Protein AF-A0A3P6RSS2-F1 (afdb_monomer_lite)

Foldseek 3Di:
DPPPVVPVVVDDPVVVVVVVCVVPPDDDDPVLVVVPDDLADFPVQLPDCLQPNDLPDPVPDHRPAQDDDPDDPDPVRVVVNVSVVVNQQVLADPDDDPPPVVVPPPDPCVVVVVVVCVSPPGNVVNVVVVLVQCLQQPFFQDPPDQHTDTPHGDLQDFDWPDKDWDDFACDDVPHPGTPDIDMDTDTDQDDDVVSVVVVVVDDPPDKDWDWDKGAPHHPPDHDDPPDDSCNGIPIDGPTDID

InterPro domains:
  IPR048966 RNA helicase aquarius, beta-barrel [PF21143] (138-230)

Radius of gyration: 23.56 Å; chains: 1; bounding box: 46×53×68 Å

Secondary structure (DSSP, 8-state):
--SSGGGGGGS-HHHHHHHHHHHHS-PPPHHHHHHHS-SSPPHHHHT-TTTS--TT--S-SPP-PPP--S--SSHHHHHHHHHHHHHHHGGG-SSS-TTTTTTSTTSTTHHHHHHHTTS---THHHHHHHHHHHHHH-EEEPSSSS-EEE----SS---EEEEEEEEEPPPPTT-SS-S-EEEEEEE---S-HHHHHHHHT--TT------EEEE-SBTTPPP-TTS-HHHHEEEES-----

Organism: Cylicostephanus goldi (NCBI:txid71465)

pLDDT: mean 75.51, std 17.55, range [27.55, 95.06]

Sequence (242 aa):
MDSEESQLETYSKEFLTETITLHCERRVNQLQQLNEQPLYPTEQVIWDENVVPYENYSGEGVLALNKLNLQFLTLHDYLLRNFNLFQLESTCEYAFSCSFCMQSFVSAHFMQFLSELMEFPYLDEIRQDLEDVLFRMKPWRHESRNETVWGGWARMALLLDSFQIVEVGKPFVGDKSPSVVKGEFAVNVGRRVDIRQEWESLRKHDVCFLVTCRSTQPVGTKYDVRKPFKDQIQVIPEFVTF

Structure (mmCIF, N/CA/C/O backbone):
data_AF-A0A3P6RSS2-F1
#
_entry.id   AF-A0A3P6RSS2-F1
#
loop_
_atom_site.group_PDB
_atom_site.id
_atom_site.type_symbol
_atom_site.label_atom_id
_atom_site.label_alt_id
_atom_site.label_comp_id
_atom_site.label_asym_id
_atom_site.label_entity_id
_atom_site.label_seq_id
_atom_site.pdbx_PDB_ins_code
_atom_site.Cartn_x
_atom_site.Cartn_y
_atom_site.Cartn_z
_atom_site.occupancy
_atom_site.B_iso_or_equiv
_atom_site.auth_seq_id
_atom_site.auth_comp_id
_atom_site.auth_asym_id
_atom_site.auth_atom_id
_atom_site.pdbx_PDB_model_num
ATOM 1 N N . MET A 1 1 ? -26.619 33.174 44.571 1.00 46.59 1 MET A N 1
ATOM 2 C CA . MET A 1 1 ? -26.540 31.813 44.001 1.00 46.59 1 MET A CA 1
ATOM 3 C C . MET A 1 1 ? -26.783 31.966 42.502 1.00 46.59 1 MET A C 1
ATOM 5 O O . MET A 1 1 ? -27.625 31.288 41.950 1.00 46.59 1 MET A O 1
ATOM 9 N N . ASP A 1 2 ? -26.075 32.922 41.882 1.00 46.81 2 ASP A N 1
ATOM 10 C CA . ASP A 1 2 ? -26.451 33.557 40.599 1.00 46.81 2 ASP A CA 1
ATOM 11 C C . ASP A 1 2 ? -25.213 33.804 39.713 1.00 46.81 2 ASP A C 1
ATOM 13 O O . ASP A 1 2 ? -25.246 34.557 38.747 1.00 46.81 2 ASP A O 1
ATOM 17 N N . SER A 1 3 ? -24.070 33.226 40.085 1.00 51.09 3 SER A N 1
ATOM 18 C CA . SER A 1 3 ? -22.771 33.452 39.440 1.00 51.09 3 SER A CA 1
ATOM 19 C C . SER A 1 3 ? -22.351 32.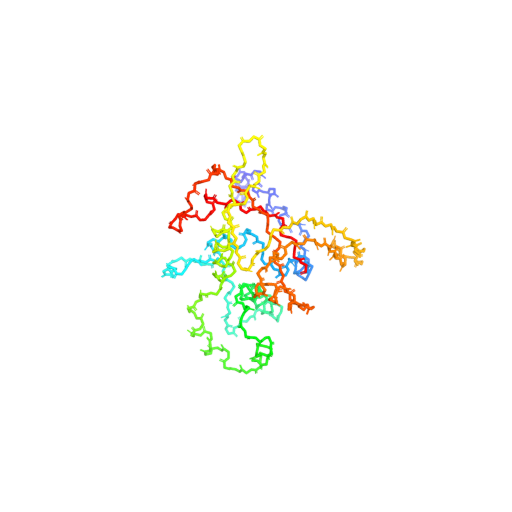320 38.494 1.00 51.09 3 SER A C 1
ATOM 21 O O . SER A 1 3 ? -21.307 32.434 37.863 1.00 51.09 3 SER A O 1
ATOM 23 N N . GLU A 1 4 ? -23.144 31.248 38.384 1.00 53.94 4 GLU A N 1
ATOM 24 C CA . GLU A 1 4 ? -22.883 30.121 37.469 1.00 53.94 4 GLU A CA 1
ATOM 25 C C . GLU A 1 4 ? -23.665 30.223 36.145 1.00 53.94 4 GLU A C 1
ATOM 27 O O . GLU A 1 4 ? -23.208 29.705 35.129 1.00 53.94 4 GLU A O 1
ATOM 32 N N . GLU A 1 5 ? -24.789 30.950 36.099 1.00 52.22 5 GLU A N 1
ATOM 33 C CA . GLU A 1 5 ? -25.601 31.083 34.874 1.00 52.22 5 GLU A CA 1
ATOM 34 C C . GLU A 1 5 ? -24.943 31.956 33.787 1.00 52.22 5 GLU A C 1
ATOM 36 O O . GLU A 1 5 ? -25.235 31.790 32.605 1.00 52.22 5 GLU A O 1
ATOM 41 N N . SER A 1 6 ? -23.994 32.831 34.140 1.00 52.69 6 SER A N 1
ATOM 42 C CA . SER A 1 6 ? -23.360 33.769 33.196 1.00 52.69 6 SER A CA 1
ATOM 43 C C . SER A 1 6 ? -22.278 33.156 32.295 1.00 52.69 6 SER A C 1
ATOM 45 O O . SER A 1 6 ? -21.818 33.815 31.363 1.00 52.69 6 SER A O 1
ATOM 47 N N . GLN A 1 7 ? -21.855 31.908 32.533 1.00 53.94 7 GLN A N 1
ATOM 48 C CA . GLN A 1 7 ? -20.802 31.272 31.727 1.00 53.94 7 GLN A CA 1
ATOM 49 C C . GLN A 1 7 ? -21.330 30.521 30.499 1.00 53.94 7 GLN A C 1
ATOM 51 O O . GLN A 1 7 ? -20.585 30.321 29.543 1.00 53.94 7 GLN A O 1
ATOM 56 N N . LEU A 1 8 ? -22.615 30.153 30.471 1.00 55.66 8 LEU A N 1
ATOM 57 C CA . LEU A 1 8 ? -23.211 29.409 29.353 1.00 55.66 8 LEU A CA 1
ATOM 58 C C . LEU A 1 8 ? -23.340 30.247 28.070 1.00 55.66 8 LEU A C 1
ATOM 60 O O . LEU A 1 8 ? -23.224 29.697 26.978 1.00 55.66 8 LEU A O 1
ATOM 64 N N . GLU A 1 9 ? -23.494 31.569 28.180 1.00 59.00 9 GLU A N 1
ATOM 65 C CA . GLU A 1 9 ? -23.596 32.476 27.022 1.00 59.00 9 GLU A CA 1
ATOM 66 C C . GLU A 1 9 ? -22.251 32.746 26.319 1.00 59.00 9 GLU A C 1
ATOM 68 O O . GLU A 1 9 ? -22.227 33.325 25.235 1.00 59.00 9 GLU A O 1
ATOM 73 N N . THR A 1 10 ? -21.124 32.321 26.903 1.00 75.69 10 THR A N 1
ATOM 74 C CA . THR A 1 10 ? -19.781 32.596 26.352 1.00 75.69 10 THR A CA 1
ATOM 75 C C . THR A 1 10 ? -19.318 31.522 25.358 1.00 75.69 10 THR A C 1
ATOM 77 O O . THR A 1 10 ? -18.419 31.764 24.551 1.00 75.69 10 THR A O 1
ATOM 80 N N . TYR A 1 11 ? -19.917 30.329 25.385 1.00 80.00 11 TYR A N 1
ATOM 81 C CA . TYR A 1 11 ? -19.481 29.205 24.557 1.00 80.00 11 TYR A CA 1
ATOM 82 C C . TYR A 1 11 ? -20.163 29.204 23.188 1.00 80.00 11 TYR A C 1
ATOM 84 O O . TYR A 1 11 ? -21.374 29.398 23.069 1.00 80.00 11 TYR A O 1
ATOM 92 N N . SER A 1 12 ? -19.386 28.949 22.132 1.00 87.38 12 SER A N 1
ATOM 93 C CA . SER A 1 12 ? -19.939 28.832 20.785 1.00 87.38 12 SER A CA 1
ATOM 94 C C . SER A 1 12 ? -20.903 27.645 20.706 1.00 87.38 12 SER A C 1
ATOM 96 O O . SER A 1 12 ? -20.686 26.582 21.294 1.00 87.38 12 SER A O 1
ATOM 98 N N . LYS A 1 13 ? -21.983 27.815 19.939 1.00 88.81 13 LYS A N 1
ATOM 99 C CA . LYS A 1 13 ? -22.976 26.758 19.702 1.00 88.81 13 LYS A CA 1
ATOM 100 C C . LYS A 1 13 ? -22.331 25.472 19.171 1.00 88.81 13 LYS A C 1
ATOM 102 O O . LYS A 1 13 ? -22.757 24.383 19.541 1.00 88.81 13 LYS A O 1
ATOM 107 N N . GLU A 1 14 ? -21.312 25.603 18.325 1.00 92.06 14 GLU A N 1
ATOM 108 C CA . GLU A 1 14 ? -20.529 24.492 17.771 1.00 92.06 14 GLU A CA 1
ATOM 109 C C . GLU A 1 14 ? -19.826 23.705 18.878 1.00 92.06 14 GLU A C 1
ATOM 111 O O . GLU A 1 14 ? -20.004 22.495 18.966 1.00 92.06 14 GLU A O 1
ATOM 116 N N . PHE A 1 15 ? -19.131 24.390 19.792 1.00 92.56 15 PHE A N 1
ATOM 117 C CA . PHE A 1 15 ? -18.444 23.746 20.911 1.00 92.56 15 PHE A CA 1
ATOM 118 C C . PHE A 1 15 ? -19.410 22.985 21.826 1.00 92.56 15 PHE A C 1
ATOM 120 O O . PHE A 1 15 ? -19.142 21.845 22.207 1.00 92.56 15 PHE A O 1
ATOM 127 N N . LEU A 1 16 ? -20.556 23.588 22.156 1.00 91.75 16 LEU A N 1
ATOM 128 C CA . LEU A 1 16 ? -21.574 22.935 22.982 1.00 91.75 16 LEU A CA 1
ATOM 129 C C . LEU A 1 16 ? -22.188 21.724 22.269 1.00 91.75 16 LEU A C 1
ATOM 131 O O . LEU A 1 16 ? -22.396 20.686 22.894 1.00 91.75 16 LEU A O 1
ATOM 135 N N . THR A 1 17 ? -22.435 21.834 20.962 1.00 93.50 17 THR A N 1
ATOM 136 C CA . THR A 1 17 ? -22.975 20.730 20.155 1.00 93.50 17 THR A CA 1
ATOM 137 C C . THR A 1 17 ? -21.987 19.567 20.085 1.00 93.50 17 THR A C 1
ATOM 139 O O . THR A 1 17 ? -22.387 18.430 20.326 1.00 93.50 17 THR A O 1
ATOM 142 N N . GLU A 1 18 ? -20.703 19.834 19.834 1.00 93.38 18 GLU A N 1
ATOM 143 C CA . GLU A 1 18 ? -19.643 18.817 19.821 1.00 93.38 18 GLU A CA 1
ATOM 144 C C . GLU A 1 18 ? -19.458 18.174 21.198 1.00 93.38 18 GLU A C 1
ATOM 146 O O . GLU A 1 18 ? -19.373 16.957 21.307 1.00 93.38 18 GLU A O 1
ATOM 151 N N . THR A 1 19 ? -19.489 18.963 22.275 1.00 92.81 19 THR A N 1
ATOM 152 C CA . THR A 1 19 ? -19.339 18.442 23.644 1.00 92.81 19 THR A CA 1
ATOM 153 C C . THR A 1 19 ? -20.483 17.499 24.018 1.00 92.81 19 THR A C 1
ATOM 155 O O . THR A 1 19 ? -20.250 16.419 24.566 1.00 92.81 19 THR A O 1
ATOM 158 N N . ILE A 1 20 ? -21.725 17.882 23.700 1.00 94.06 20 ILE A N 1
ATOM 159 C CA . ILE A 1 20 ? -22.904 17.038 23.935 1.00 94.06 20 ILE A CA 1
ATOM 160 C C . ILE A 1 20 ? -22.839 15.786 23.053 1.00 94.06 20 ILE A C 1
ATOM 162 O O . ILE A 1 20 ? -23.089 14.684 23.542 1.00 94.06 20 ILE A O 1
ATOM 166 N N . THR A 1 21 ? -22.459 15.936 21.781 1.00 94.94 21 THR A N 1
ATOM 167 C CA . THR A 1 21 ? -22.328 14.812 20.843 1.00 94.94 21 THR A CA 1
ATOM 168 C C . THR A 1 21 ? -21.275 13.819 21.330 1.00 94.94 21 THR A C 1
ATOM 170 O O . THR A 1 21 ? -21.596 12.647 21.490 1.00 94.94 21 THR A O 1
ATOM 173 N N . LEU A 1 22 ? -20.074 14.279 21.688 1.00 92.19 22 LEU A N 1
ATOM 174 C CA . LEU A 1 22 ? -18.979 13.453 22.204 1.00 92.19 22 LEU A CA 1
ATOM 175 C C . LEU A 1 22 ? -19.367 12.680 23.474 1.00 92.19 22 LEU A C 1
ATOM 177 O O . LEU A 1 22 ? -18.939 11.543 23.673 1.00 92.19 22 LEU A O 1
ATOM 181 N N . HIS A 1 23 ? -20.169 13.286 24.355 1.00 92.06 23 HIS A N 1
ATOM 182 C CA . HIS A 1 23 ? -20.607 12.630 25.586 1.00 92.06 23 HIS A CA 1
ATOM 183 C C . HIS A 1 23 ? -21.728 11.605 25.353 1.00 92.06 23 HIS A C 1
ATOM 185 O O . HIS A 1 23 ? -21.779 10.585 26.042 1.00 92.06 23 HIS A O 1
ATOM 191 N N . CYS A 1 24 ? -22.625 11.866 24.398 1.00 92.12 24 CYS A N 1
ATOM 192 C CA . CYS A 1 24 ? -23.773 11.009 24.096 1.00 92.12 24 CYS A CA 1
ATOM 193 C C . CYS A 1 24 ? -23.510 9.979 22.983 1.00 92.12 24 CYS A C 1
ATOM 195 O O . CYS A 1 24 ? -24.342 9.094 22.769 1.00 92.12 24 CYS A O 1
ATOM 197 N N . GLU A 1 25 ? -22.385 10.072 22.272 1.00 92.25 25 GLU A N 1
ATOM 198 C CA . GLU A 1 25 ? -22.025 9.146 21.204 1.00 92.25 25 GLU A CA 1
ATOM 199 C C . GLU A 1 25 ? -21.815 7.722 21.739 1.00 92.25 25 GLU A C 1
ATOM 201 O O . GLU A 1 25 ? -21.183 7.472 22.773 1.00 92.25 25 GLU A O 1
ATOM 206 N N . ARG A 1 26 ? -22.339 6.740 20.999 1.00 87.00 26 ARG A N 1
ATOM 207 C CA . ARG A 1 26 ? -22.111 5.331 21.307 1.00 87.00 26 ARG A CA 1
ATOM 208 C C . ARG A 1 26 ? -20.656 4.980 21.008 1.00 87.00 26 ARG A C 1
ATOM 210 O O . ARG A 1 26 ? -20.278 4.872 19.845 1.00 87.00 26 ARG A O 1
ATOM 217 N N . ARG A 1 27 ? -19.877 4.689 22.052 1.00 81.56 27 ARG A N 1
ATOM 218 C CA . ARG A 1 27 ? -18.506 4.182 21.900 1.00 81.56 27 ARG A CA 1
ATOM 219 C C . ARG A 1 27 ? -18.493 2.901 21.072 1.00 81.56 27 ARG A C 1
ATOM 221 O O . ARG A 1 27 ? -19.208 1.943 21.377 1.00 81.56 27 ARG A O 1
ATOM 228 N N . VAL A 1 28 ? -17.659 2.888 20.041 1.00 79.62 28 VAL A N 1
ATOM 229 C CA . VAL A 1 28 ? -17.352 1.669 19.296 1.00 79.62 28 VAL A CA 1
ATOM 230 C C . VAL A 1 28 ? -16.604 0.690 20.196 1.00 79.62 28 VAL A C 1
ATOM 232 O O . VAL A 1 28 ? -15.863 1.080 21.100 1.00 79.62 28 VAL A O 1
ATOM 235 N N . ASN A 1 29 ? -16.835 -0.603 19.979 1.00 85.19 29 ASN A N 1
ATOM 236 C CA . ASN A 1 29 ? -16.108 -1.629 20.709 1.00 85.19 29 ASN A CA 1
ATOM 237 C C . ASN A 1 29 ? -14.639 -1.603 20.258 1.00 85.19 29 ASN A C 1
ATOM 239 O O . ASN A 1 29 ? -14.371 -1.640 19.059 1.00 85.19 29 ASN A O 1
ATOM 243 N N . GLN A 1 30 ? -13.698 -1.562 21.202 1.00 81.50 30 GLN A N 1
ATOM 244 C CA . GLN A 1 30 ? -12.260 -1.503 20.908 1.00 81.50 30 GLN A CA 1
ATOM 245 C C . GLN A 1 30 ? -11.803 -2.697 20.058 1.00 81.50 30 GLN A C 1
ATOM 247 O O . GLN A 1 30 ? -11.000 -2.538 19.147 1.00 81.50 30 GLN A O 1
ATOM 252 N N . LEU A 1 31 ? -12.388 -3.879 20.288 1.00 81.81 31 LEU A N 1
ATOM 253 C CA . LEU A 1 31 ? -12.134 -5.065 19.465 1.00 81.81 31 LEU A CA 1
ATOM 254 C C . LEU A 1 31 ? -12.666 -4.916 18.039 1.00 81.81 31 LEU A C 1
ATOM 256 O O . LEU A 1 31 ? -12.030 -5.371 17.098 1.00 81.81 31 LEU A O 1
ATOM 260 N N . GLN A 1 32 ? -13.822 -4.271 17.870 1.00 82.44 32 GLN A N 1
ATOM 261 C CA . GLN A 1 32 ? -14.371 -4.021 16.540 1.00 82.44 32 GLN A CA 1
ATOM 262 C C . GLN A 1 32 ? -13.493 -3.027 15.779 1.00 82.44 32 GLN A C 1
ATOM 264 O O . GLN A 1 32 ? -13.222 -3.238 14.606 1.00 82.44 32 GLN A O 1
ATOM 269 N N . GLN A 1 33 ? -13.016 -1.981 16.455 1.00 83.50 33 GLN A N 1
ATOM 270 C CA . GLN A 1 33 ? -12.081 -1.032 15.864 1.00 83.50 33 GLN A CA 1
ATOM 271 C C . GLN A 1 33 ? -10.786 -1.729 15.433 1.00 83.50 33 GLN A C 1
ATOM 273 O O . GLN A 1 33 ? -10.347 -1.515 14.311 1.00 83.50 33 GLN A O 1
ATOM 278 N N . LEU A 1 34 ? -10.230 -2.603 16.279 1.00 83.44 34 LEU A N 1
ATOM 279 C CA . LEU A 1 34 ? -9.038 -3.390 15.959 1.00 83.44 34 LEU A CA 1
ATOM 280 C C . LEU A 1 34 ? -9.259 -4.321 14.756 1.00 83.44 34 LEU A C 1
ATOM 282 O O . LEU A 1 34 ? -8.422 -4.379 13.866 1.00 83.44 34 LEU A O 1
ATOM 286 N N . ASN A 1 35 ? -10.400 -5.011 14.694 1.00 82.62 35 ASN A N 1
ATOM 287 C CA . ASN A 1 35 ? -10.731 -5.899 13.574 1.00 82.62 35 ASN A CA 1
ATOM 288 C C . ASN A 1 35 ? -10.977 -5.142 12.257 1.00 82.62 35 ASN A C 1
ATOM 290 O O . ASN A 1 35 ? -10.840 -5.722 11.182 1.00 82.62 35 ASN A O 1
ATOM 294 N N . GLU A 1 36 ? -11.373 -3.868 12.330 1.00 83.50 36 GLU A N 1
ATOM 295 C CA . GLU A 1 36 ? -11.546 -2.994 11.166 1.00 83.50 36 GLU A CA 1
ATOM 296 C C . GLU A 1 36 ? -10.205 -2.406 10.672 1.00 83.50 36 GLU A C 1
ATOM 298 O O . GLU A 1 36 ? -10.162 -1.855 9.570 1.00 83.50 36 GLU A O 1
ATOM 303 N N . GLN A 1 37 ? -9.108 -2.525 11.434 1.00 80.81 37 GLN A N 1
ATOM 304 C CA . GLN A 1 37 ? -7.794 -2.037 11.006 1.00 80.81 37 GLN A CA 1
ATOM 305 C C . GLN A 1 37 ? -7.155 -2.985 9.975 1.00 80.81 37 GLN A C 1
ATOM 307 O O . GLN A 1 37 ? -7.149 -4.202 10.175 1.00 80.81 37 GLN A O 1
ATOM 312 N N . PRO A 1 38 ? -6.585 -2.455 8.874 1.00 78.25 38 PRO A N 1
ATOM 313 C CA . PRO A 1 38 ? -5.837 -3.273 7.927 1.00 78.25 38 PRO A CA 1
ATOM 314 C C . PRO A 1 38 ? -4.585 -3.841 8.599 1.00 78.25 38 PRO A C 1
ATOM 316 O O . PRO A 1 38 ? -4.015 -3.203 9.480 1.00 78.25 38 PRO A O 1
ATOM 319 N N . LEU A 1 39 ? -4.141 -5.023 8.166 1.00 77.88 39 LEU A N 1
ATOM 320 C CA . LEU A 1 39 ? -2.932 -5.657 8.702 1.00 77.88 39 LEU A CA 1
ATOM 321 C C . LEU A 1 39 ? -1.654 -4.922 8.274 1.00 77.88 39 LEU A C 1
ATOM 323 O O . LEU A 1 39 ? -0.744 -4.756 9.080 1.00 77.88 39 LEU A O 1
ATOM 327 N N . TYR A 1 40 ? -1.602 -4.453 7.028 1.00 75.62 40 TYR A N 1
ATOM 328 C CA . TYR A 1 40 ? -0.442 -3.765 6.460 1.00 75.62 40 TYR A CA 1
ATOM 329 C C . TYR A 1 40 ? -0.644 -2.248 6.441 1.00 75.62 40 TYR A C 1
ATOM 331 O O . TYR A 1 40 ? -1.784 -1.790 6.281 1.00 75.62 40 TYR A O 1
ATOM 339 N N . PRO A 1 41 ? 0.438 -1.459 6.573 1.00 73.44 41 PRO A N 1
ATOM 340 C CA . PRO A 1 41 ? 0.343 -0.011 6.517 1.00 73.44 41 PRO A CA 1
ATOM 341 C C . PRO A 1 41 ? -0.121 0.440 5.131 1.00 73.44 41 PRO A C 1
ATOM 343 O O . PRO A 1 41 ? 0.269 -0.103 4.097 1.00 73.44 41 PRO A O 1
ATOM 346 N N . THR A 1 42 ? -0.964 1.466 5.112 1.00 75.44 42 THR A N 1
ATOM 347 C CA . THR A 1 42 ? -1.338 2.140 3.867 1.00 75.44 42 THR A CA 1
ATOM 348 C C . THR A 1 42 ? -0.276 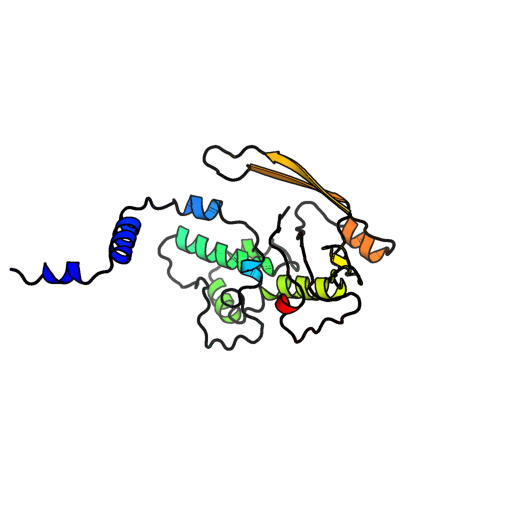3.170 3.496 1.00 75.44 42 THR A C 1
ATOM 350 O O . THR A 1 42 ? 0.509 3.595 4.343 1.00 75.44 42 THR A O 1
ATOM 353 N N . GLU A 1 43 ? -0.297 3.640 2.248 1.00 71.25 43 GLU A N 1
ATOM 354 C CA . GLU A 1 43 ? 0.527 4.763 1.776 1.00 71.25 43 GLU A CA 1
ATOM 355 C C . GLU A 1 43 ? 0.582 5.921 2.782 1.00 71.25 43 GLU A C 1
ATOM 357 O O . GLU A 1 43 ? 1.648 6.454 3.069 1.00 71.25 43 GLU A O 1
ATOM 362 N N . GLN A 1 44 ? -0.573 6.310 3.325 1.00 77.19 44 GLN A N 1
ATOM 363 C CA . GLN A 1 44 ? -0.672 7.466 4.211 1.00 77.19 44 GLN A CA 1
ATOM 364 C C . GLN A 1 44 ? 0.170 7.285 5.472 1.00 77.19 44 GLN A C 1
ATOM 366 O O . GLN A 1 44 ? 0.729 8.258 5.954 1.00 77.19 44 GLN A O 1
ATOM 371 N N . VAL A 1 45 ? 0.285 6.049 5.964 1.00 77.44 45 VAL A N 1
ATOM 372 C CA . VAL A 1 45 ? 1.104 5.707 7.130 1.00 77.44 45 VAL A CA 1
ATOM 373 C C . VAL A 1 45 ? 2.577 5.613 6.739 1.00 77.44 45 VAL A C 1
ATOM 375 O O . VAL A 1 45 ? 3.419 6.167 7.434 1.00 77.44 45 VAL A O 1
ATOM 378 N N . ILE A 1 46 ? 2.890 4.973 5.604 1.00 77.25 46 ILE A N 1
ATOM 379 C CA . ILE A 1 46 ? 4.273 4.818 5.116 1.00 77.25 46 ILE A CA 1
ATOM 380 C C . ILE A 1 46 ? 4.930 6.186 4.892 1.00 77.25 46 ILE A C 1
ATOM 382 O O . ILE A 1 46 ? 6.114 6.356 5.165 1.00 77.25 46 ILE A O 1
ATOM 386 N N . TRP A 1 47 ? 4.177 7.180 4.422 1.00 76.56 47 TRP A N 1
ATOM 387 C CA . TRP A 1 47 ? 4.693 8.517 4.115 1.00 76.56 47 TRP A CA 1
ATOM 388 C C . TRP A 1 47 ? 4.433 9.569 5.204 1.00 76.56 47 TRP A C 1
ATOM 390 O O . TRP A 1 47 ? 4.690 10.748 4.960 1.00 76.56 47 TRP A O 1
ATOM 400 N N . ASP A 1 48 ? 3.917 9.190 6.378 1.00 77.94 48 ASP A N 1
ATOM 401 C CA . ASP A 1 48 ? 3.728 10.122 7.498 1.00 77.94 48 ASP A CA 1
ATOM 402 C C . ASP A 1 48 ? 4.993 10.214 8.356 1.00 77.94 48 ASP A C 1
ATOM 404 O O . ASP A 1 48 ? 5.334 9.297 9.103 1.00 77.94 48 ASP A O 1
ATOM 408 N N . GLU A 1 49 ? 5.659 11.363 8.291 1.00 74.44 49 GLU A N 1
ATOM 409 C CA . GLU A 1 49 ? 6.889 11.651 9.035 1.00 74.44 49 GLU A CA 1
ATOM 410 C C . GLU A 1 49 ? 6.688 11.653 10.563 1.00 74.44 49 GLU A C 1
ATOM 412 O O . GLU A 1 49 ? 7.642 11.435 11.308 1.00 74.44 49 GLU A O 1
ATOM 417 N N . ASN A 1 50 ? 5.458 11.870 11.053 1.00 73.88 50 ASN A N 1
ATOM 418 C CA . ASN A 1 50 ? 5.171 11.925 12.495 1.00 73.88 50 ASN A CA 1
ATOM 419 C C . ASN A 1 50 ? 5.072 10.539 13.144 1.00 73.88 50 ASN A C 1
ATOM 421 O O . ASN A 1 50 ? 5.219 10.400 14.364 1.00 73.88 50 ASN A O 1
ATOM 425 N N . VAL A 1 51 ? 4.761 9.529 12.335 1.00 71.50 51 VAL A N 1
ATOM 426 C CA . VAL A 1 51 ? 4.694 8.123 12.747 1.00 71.50 51 VAL A CA 1
ATOM 427 C C . VAL A 1 51 ? 5.987 7.421 12.358 1.00 71.50 51 VAL A C 1
ATOM 429 O O . VAL A 1 51 ? 6.495 6.592 13.111 1.00 71.50 51 VAL A O 1
ATOM 432 N N . VAL A 1 52 ? 6.529 7.790 11.200 1.00 70.31 52 VAL A N 1
ATOM 433 C CA . VAL A 1 52 ? 7.627 7.101 10.553 1.00 70.31 52 VAL A CA 1
ATOM 434 C C . VAL A 1 52 ? 8.724 8.095 10.171 1.00 70.31 52 VAL A C 1
ATOM 436 O O . VAL A 1 52 ? 8.735 8.613 9.047 1.00 70.31 52 VAL A O 1
ATOM 439 N N . PRO A 1 53 ? 9.663 8.372 11.081 1.00 67.25 53 PRO A N 1
ATOM 440 C CA . PRO A 1 53 ? 10.728 9.320 10.807 1.00 67.25 53 PRO A CA 1
ATOM 441 C C . PRO A 1 53 ? 11.738 8.777 9.779 1.00 67.25 53 PRO A C 1
ATOM 443 O O . PRO A 1 53 ? 11.863 7.569 9.588 1.00 67.25 53 PRO A O 1
ATOM 446 N N . TYR A 1 54 ? 12.476 9.683 9.131 1.00 64.50 54 TYR A N 1
ATOM 447 C CA . TYR A 1 54 ? 13.682 9.343 8.361 1.00 64.50 54 TYR A CA 1
ATOM 448 C C . TYR A 1 54 ? 14.871 9.083 9.304 1.00 64.50 54 TYR A C 1
ATOM 450 O O . TYR A 1 54 ? 14.864 9.564 10.439 1.00 64.50 54 TYR A O 1
ATOM 458 N N . GLU A 1 55 ? 15.929 8.418 8.814 1.00 60.38 55 GLU A N 1
ATOM 459 C CA . GLU A 1 55 ? 17.157 8.080 9.574 1.00 60.38 55 GLU A CA 1
ATOM 460 C C . GLU A 1 55 ? 17.766 9.254 10.373 1.00 60.38 55 GLU A C 1
ATOM 462 O O . GLU A 1 55 ? 18.421 9.053 11.392 1.00 60.38 55 GLU A O 1
ATOM 467 N N . ASN A 1 56 ? 17.514 10.500 9.962 1.00 60.97 56 ASN A N 1
ATOM 468 C CA . ASN A 1 56 ? 18.042 11.711 10.597 1.00 60.97 56 ASN A CA 1
ATOM 469 C C . ASN A 1 56 ? 17.191 12.242 11.769 1.00 60.97 56 ASN A C 1
ATOM 471 O O . ASN A 1 56 ? 17.227 13.441 12.062 1.00 60.97 56 ASN A O 1
ATOM 475 N N . TYR A 1 57 ? 16.395 11.400 12.428 1.00 64.06 57 TYR A N 1
ATOM 476 C CA . TYR A 1 57 ? 15.569 11.843 13.547 1.00 64.06 57 TYR A CA 1
ATOM 477 C C . TYR A 1 57 ? 16.417 12.234 14.760 1.00 64.06 57 TYR A C 1
ATOM 479 O O . TYR A 1 57 ? 17.036 11.396 15.408 1.00 64.06 57 TYR A O 1
ATOM 487 N N . SER A 1 58 ? 16.408 13.521 15.110 1.00 62.97 58 SER A N 1
ATOM 488 C CA . SER A 1 58 ? 17.222 14.072 16.202 1.00 62.97 58 SER A CA 1
ATOM 489 C C . SER A 1 58 ? 16.716 13.729 17.608 1.00 62.97 58 SER A C 1
ATOM 491 O O . SER A 1 58 ? 17.363 14.088 18.589 1.00 62.97 58 SER A O 1
ATOM 493 N N . GLY A 1 59 ? 15.550 13.085 17.742 1.00 67.62 59 GLY A N 1
ATOM 494 C CA . GLY A 1 59 ? 14.935 12.830 19.049 1.00 67.62 59 GLY A CA 1
ATOM 495 C C . GLY A 1 59 ? 14.302 14.062 19.707 1.00 67.62 59 GLY A C 1
ATOM 496 O O . GLY A 1 59 ? 13.731 13.938 20.786 1.00 67.62 59 GLY A O 1
ATOM 497 N N . GLU A 1 60 ? 14.378 15.241 19.079 1.00 72.25 60 GLU A N 1
ATOM 498 C CA . GLU A 1 60 ? 13.869 16.501 19.643 1.00 72.25 60 GLU A CA 1
ATOM 499 C C . GLU A 1 60 ? 12.340 16.640 19.525 1.00 72.25 60 GLU A C 1
ATOM 501 O O . GLU A 1 60 ?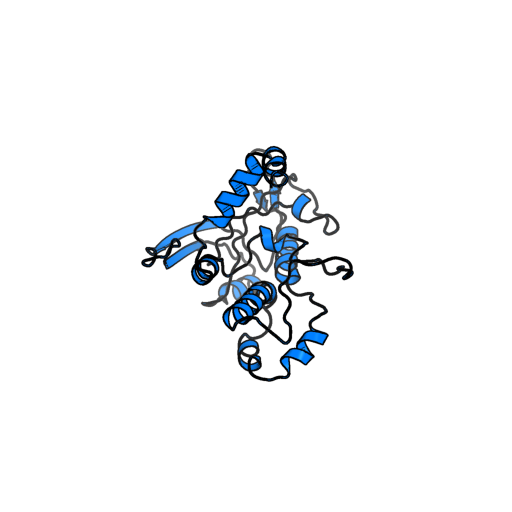 11.719 17.371 20.299 1.00 72.25 60 GLU A O 1
ATOM 506 N N . GLY A 1 61 ? 11.724 15.931 18.572 1.00 67.06 61 GLY A N 1
ATOM 507 C CA . GLY A 1 61 ? 10.275 15.888 18.376 1.00 67.06 61 GLY A CA 1
ATOM 508 C C . GLY A 1 61 ? 9.565 14.858 19.263 1.00 67.06 61 GLY A C 1
ATOM 509 O O . GLY A 1 61 ? 10.178 13.995 19.895 1.00 67.06 61 GLY A O 1
ATOM 510 N N . VAL A 1 62 ? 8.233 14.905 19.282 1.00 72.50 62 VAL A N 1
ATOM 511 C CA . VAL A 1 62 ? 7.411 13.824 19.839 1.00 72.50 62 VAL A CA 1
ATOM 512 C C . VAL A 1 62 ? 6.831 13.030 18.679 1.00 72.50 62 VAL A C 1
ATOM 514 O O . VAL A 1 62 ? 6.111 13.591 17.859 1.00 72.50 62 VAL A O 1
ATOM 517 N N . LEU A 1 63 ? 7.112 11.728 18.637 1.00 70.75 63 LEU A N 1
ATOM 518 C CA . LEU A 1 63 ? 6.464 10.809 17.705 1.00 70.75 63 LEU A CA 1
ATOM 519 C C . LEU A 1 63 ? 5.151 10.308 18.299 1.00 70.75 63 LEU A C 1
ATOM 521 O O . LEU A 1 63 ? 5.064 10.034 19.503 1.00 70.75 63 LEU A O 1
ATOM 525 N N . ALA A 1 64 ? 4.147 10.126 17.445 1.00 72.50 64 ALA A N 1
ATOM 526 C CA . ALA A 1 64 ? 2.849 9.564 17.813 1.00 72.50 64 ALA A CA 1
ATOM 527 C C . ALA A 1 64 ? 2.911 8.030 17.985 1.00 72.50 64 ALA A C 1
ATOM 529 O O . ALA A 1 64 ? 2.045 7.298 17.513 1.00 72.50 64 ALA A O 1
ATOM 530 N N . LEU A 1 65 ? 3.956 7.534 18.656 1.00 71.50 65 LEU A N 1
ATOM 531 C CA . LEU A 1 65 ? 4.215 6.113 18.858 1.00 71.50 65 LEU A CA 1
ATOM 532 C C . LEU A 1 65 ? 3.767 5.643 20.239 1.00 71.50 65 LEU A C 1
ATOM 534 O O . LEU A 1 65 ? 3.944 6.310 21.265 1.00 71.50 65 LEU A O 1
ATOM 538 N N . ASN A 1 66 ? 3.225 4.430 20.262 1.00 73.25 66 ASN A N 1
ATOM 539 C CA . ASN A 1 66 ? 2.841 3.764 21.493 1.00 73.25 66 ASN A CA 1
ATOM 540 C C . ASN A 1 66 ? 4.086 3.376 22.293 1.00 73.25 66 ASN A C 1
ATOM 542 O O . ASN A 1 66 ? 4.889 2.563 21.853 1.00 73.25 66 ASN A O 1
ATOM 546 N N . LYS A 1 67 ? 4.232 3.924 23.502 1.00 76.75 67 LYS A N 1
ATOM 547 C CA . LYS A 1 67 ? 5.362 3.600 24.383 1.00 76.75 67 LYS A CA 1
ATOM 548 C C . LYS A 1 67 ? 5.087 2.322 25.171 1.00 76.75 67 LYS A C 1
ATOM 550 O O . LYS A 1 67 ? 4.033 2.202 25.811 1.00 76.75 67 LYS A O 1
ATOM 555 N N . LEU A 1 68 ? 6.048 1.401 25.157 1.00 79.12 68 LEU A N 1
ATOM 556 C CA . LEU A 1 68 ? 6.063 0.223 26.020 1.00 79.12 68 LEU A CA 1
ATOM 557 C C . LEU A 1 68 ? 6.768 0.581 27.332 1.00 79.12 68 LEU A C 1
ATOM 559 O O . LEU A 1 68 ? 7.955 0.883 27.345 1.00 79.12 68 LEU A O 1
ATOM 563 N N . ASN A 1 69 ? 6.019 0.562 28.433 1.00 76.25 69 ASN A N 1
ATOM 564 C CA . ASN A 1 69 ? 6.539 0.779 29.784 1.00 76.25 69 ASN A CA 1
ATOM 565 C C . ASN A 1 69 ? 6.439 -0.522 30.599 1.00 76.25 69 ASN A C 1
ATOM 567 O O . ASN A 1 69 ? 5.945 -1.536 30.121 1.00 76.25 69 ASN A O 1
ATOM 571 N N . LEU A 1 70 ? 6.873 -0.495 31.861 1.00 79.81 70 LEU A N 1
ATOM 572 C CA . LEU A 1 70 ? 6.736 -1.634 32.785 1.00 79.81 70 LEU A CA 1
ATOM 573 C C . LEU A 1 70 ? 5.282 -1.934 33.180 1.00 79.81 70 LEU A C 1
ATOM 575 O O . LEU A 1 70 ? 4.987 -3.027 33.656 1.00 79.81 70 LEU A O 1
ATOM 579 N N . GLN A 1 71 ? 4.386 -0.957 33.042 1.00 84.75 71 GLN A N 1
ATOM 580 C CA . GLN A 1 71 ? 3.005 -1.041 33.505 1.00 84.75 71 GLN A CA 1
ATOM 581 C C . GLN A 1 71 ? 2.045 -0.701 32.368 1.00 84.75 71 GLN A C 1
ATOM 583 O O . GLN A 1 71 ? 2.241 0.282 31.651 1.00 84.75 71 GLN A O 1
ATOM 588 N N . PHE A 1 72 ? 0.990 -1.504 32.253 1.00 86.25 72 PHE A N 1
ATOM 589 C CA . PHE A 1 72 ? -0.098 -1.344 31.292 1.00 86.25 72 PHE A CA 1
ATOM 590 C C . PHE A 1 72 ? -1.430 -1.360 32.038 1.00 86.25 72 PHE A C 1
ATOM 592 O O . PHE A 1 72 ? -1.548 -2.007 33.080 1.00 86.25 72 PHE A O 1
ATOM 599 N N . LEU A 1 73 ? -2.435 -0.653 31.515 1.00 85.06 73 LEU A N 1
ATOM 600 C CA . LEU A 1 73 ? -3.739 -0.538 32.182 1.00 85.06 73 LEU A CA 1
ATOM 601 C C . LEU A 1 73 ? -4.499 -1.870 32.183 1.00 85.06 73 LEU A C 1
ATOM 603 O O . LEU A 1 73 ? -5.159 -2.219 33.159 1.00 85.06 73 LEU A O 1
ATOM 607 N N . THR A 1 74 ? -4.418 -2.608 31.075 1.00 87.94 74 THR A N 1
ATOM 608 C CA . THR A 1 74 ? -5.041 -3.923 30.887 1.00 87.94 74 THR A CA 1
ATOM 609 C C . THR A 1 74 ? -4.195 -4.774 29.938 1.00 87.94 74 THR A C 1
ATOM 611 O O . THR A 1 74 ? -3.349 -4.249 29.213 1.00 87.94 74 THR A O 1
ATOM 614 N N . LEU A 1 75 ? -4.462 -6.085 29.879 1.00 85.62 75 LEU A N 1
ATOM 615 C CA . LEU A 1 75 ? -3.865 -6.958 28.859 1.00 85.62 75 LEU A CA 1
ATOM 616 C C . LEU A 1 75 ? -4.196 -6.482 27.434 1.00 85.62 75 LEU A C 1
ATOM 618 O O . LEU A 1 75 ? -3.356 -6.573 26.547 1.00 85.62 75 LEU A O 1
ATOM 622 N N . HIS A 1 76 ? -5.399 -5.945 27.221 1.00 85.12 76 HIS A N 1
ATOM 623 C CA . HIS A 1 76 ? -5.809 -5.419 25.921 1.00 85.12 76 HIS A CA 1
ATOM 624 C C . HIS A 1 76 ? -4.971 -4.201 25.501 1.00 85.12 76 HIS A C 1
ATOM 626 O O . HIS A 1 76 ? -4.515 -4.154 24.365 1.00 85.12 76 HIS A O 1
ATOM 632 N N . ASP A 1 77 ? -4.697 -3.268 26.421 1.00 85.06 77 ASP A N 1
ATOM 633 C CA . ASP A 1 77 ? -3.815 -2.110 26.178 1.00 85.06 77 ASP A CA 1
ATOM 634 C C . ASP A 1 77 ? -2.386 -2.558 25.834 1.00 85.06 77 ASP A C 1
ATOM 636 O O . ASP A 1 77 ? -1.795 -2.067 24.876 1.00 85.06 77 ASP A O 1
ATOM 640 N N . TYR A 1 78 ? -1.855 -3.556 26.548 1.00 84.69 78 TYR A N 1
ATOM 641 C CA . TYR A 1 78 ? -0.559 -4.147 26.210 1.00 84.69 78 TYR A CA 1
ATOM 642 C C . TYR A 1 78 ? -0.548 -4.734 24.791 1.00 84.69 78 TYR A C 1
ATOM 644 O O . TYR A 1 78 ? 0.314 -4.381 23.986 1.00 84.69 78 TYR A O 1
ATOM 652 N N . LEU A 1 79 ? -1.513 -5.599 24.464 1.00 85.19 79 LEU A N 1
ATOM 653 C CA . LEU A 1 79 ? -1.583 -6.249 23.153 1.00 85.19 79 LEU A CA 1
ATOM 654 C C . LEU A 1 79 ? -1.787 -5.241 22.021 1.00 85.19 79 LEU A C 1
ATOM 656 O O . LEU A 1 79 ? -1.146 -5.374 20.989 1.00 85.19 79 LEU A O 1
ATOM 660 N N . LEU A 1 80 ? -2.615 -4.212 22.219 1.00 84.50 80 LEU A N 1
ATOM 661 C CA . LEU A 1 80 ? -2.862 -3.180 21.214 1.00 84.50 80 LEU A CA 1
ATOM 662 C C . LEU A 1 80 ? -1.601 -2.357 20.915 1.00 84.50 80 LEU A C 1
ATOM 664 O O . LEU A 1 80 ? -1.307 -2.075 19.756 1.00 84.50 80 LEU A O 1
ATOM 668 N N . ARG A 1 81 ? -0.821 -1.994 21.942 1.00 84.19 81 ARG A N 1
ATOM 669 C CA . ARG A 1 81 ? 0.453 -1.281 21.746 1.00 84.19 81 ARG A CA 1
ATOM 670 C C . ARG A 1 81 ? 1.468 -2.137 21.003 1.00 84.19 81 ARG A C 1
ATOM 672 O O . ARG A 1 81 ? 2.085 -1.635 20.072 1.00 84.19 81 ARG A O 1
ATOM 679 N N . ASN A 1 82 ? 1.603 -3.410 21.383 1.00 81.88 82 ASN A N 1
ATOM 680 C CA . ASN A 1 82 ? 2.486 -4.344 20.683 1.00 81.88 82 ASN A CA 1
ATOM 681 C C . ASN A 1 82 ? 2.009 -4.607 19.256 1.00 81.88 82 ASN A C 1
ATOM 683 O O . ASN A 1 82 ? 2.838 -4.659 18.369 1.00 81.88 82 ASN A O 1
ATOM 687 N N . PHE A 1 83 ? 0.702 -4.717 19.009 1.00 81.31 83 PHE A N 1
ATOM 688 C CA . PHE A 1 83 ? 0.158 -4.876 17.660 1.00 81.31 83 PHE A CA 1
ATOM 689 C C . PHE A 1 83 ? 0.473 -3.666 16.779 1.00 81.31 83 PHE A C 1
ATOM 691 O O . PHE A 1 83 ? 0.975 -3.837 15.677 1.00 81.31 83 PHE A O 1
ATOM 698 N N . ASN A 1 84 ? 0.243 -2.448 17.275 1.00 77.25 84 ASN A N 1
ATOM 699 C CA . ASN A 1 84 ? 0.557 -1.231 16.526 1.00 77.25 84 ASN A CA 1
ATOM 700 C C . ASN A 1 84 ? 2.064 -1.102 16.269 1.00 77.25 84 ASN A C 1
ATOM 702 O O . ASN A 1 84 ? 2.466 -0.739 15.173 1.00 77.25 84 ASN A O 1
ATOM 706 N N . LEU A 1 85 ? 2.905 -1.426 17.256 1.00 76.06 85 LEU A N 1
ATOM 707 C CA . LEU A 1 85 ? 4.356 -1.439 17.065 1.00 76.06 85 LEU A CA 1
ATOM 708 C C . LEU A 1 85 ? 4.800 -2.551 16.116 1.00 76.06 85 LEU A C 1
ATOM 710 O O . LEU A 1 85 ? 5.658 -2.298 15.291 1.00 76.06 85 LEU A O 1
ATOM 714 N N . PHE A 1 86 ? 4.191 -3.734 16.170 1.00 72.00 86 PHE A N 1
ATOM 715 C CA . PHE A 1 86 ? 4.497 -4.838 15.266 1.00 72.00 86 PHE A CA 1
ATOM 716 C C . PHE A 1 86 ? 4.010 -4.560 13.849 1.00 72.00 86 PHE A C 1
ATOM 718 O O . PHE A 1 86 ? 4.659 -4.949 12.898 1.00 72.00 86 PHE A O 1
ATOM 725 N N . GLN A 1 87 ? 2.890 -3.871 13.651 1.00 72.62 87 GLN A N 1
ATOM 726 C CA . GLN A 1 87 ? 2.485 -3.416 12.320 1.00 72.62 87 GLN A CA 1
ATOM 727 C C . GLN A 1 87 ? 3.531 -2.458 11.733 1.00 72.62 87 GLN A C 1
ATOM 729 O O . GLN A 1 87 ? 3.871 -2.531 10.553 1.00 72.62 87 GLN A O 1
ATOM 734 N N . LEU A 1 88 ? 4.073 -1.592 12.585 1.00 65.31 88 LEU A N 1
ATOM 735 C CA . LEU A 1 88 ? 5.162 -0.693 12.247 1.00 65.31 88 LEU A CA 1
ATOM 736 C C . LEU A 1 88 ? 6.490 -1.463 12.048 1.00 65.31 88 LEU A C 1
ATOM 738 O O . LEU A 1 88 ? 7.212 -1.166 11.117 1.00 65.31 88 LEU A O 1
ATOM 742 N N . GLU A 1 89 ? 6.784 -2.514 12.813 1.00 59.38 89 GLU A N 1
ATOM 743 C CA . GLU A 1 89 ? 8.016 -3.325 12.728 1.00 59.38 89 GLU A CA 1
ATOM 744 C C . GLU A 1 89 ? 7.985 -4.402 11.623 1.00 59.38 89 GLU A C 1
ATOM 746 O O . GLU A 1 89 ? 8.980 -4.671 10.971 1.00 59.38 89 GLU A O 1
ATOM 751 N N . SER A 1 90 ? 6.835 -4.995 11.324 1.00 53.44 90 SER A N 1
ATOM 752 C CA . SER A 1 90 ? 6.651 -5.965 10.228 1.00 53.44 90 SER A CA 1
ATOM 753 C C . SER A 1 90 ? 6.716 -5.312 8.846 1.00 53.44 90 SER A C 1
ATOM 755 O O . SER A 1 90 ? 6.855 -5.994 7.834 1.00 53.44 90 SER A O 1
ATOM 757 N N . THR A 1 91 ? 6.715 -3.978 8.808 1.00 47.44 91 THR A N 1
ATOM 758 C CA . THR A 1 91 ? 7.124 -3.178 7.646 1.00 47.44 91 THR A CA 1
ATOM 759 C C . THR A 1 91 ? 8.641 -3.296 7.372 1.00 47.44 91 THR A C 1
ATOM 761 O O . THR A 1 91 ? 9.143 -2.695 6.432 1.00 47.44 91 THR A O 1
ATOM 764 N N . CYS A 1 92 ? 9.374 -4.072 8.178 1.00 44.59 92 CYS A N 1
ATOM 765 C CA . CYS A 1 92 ? 10.837 -4.058 8.275 1.00 44.59 92 CYS A CA 1
ATOM 766 C C . CYS A 1 92 ? 11.454 -5.469 8.302 1.00 44.59 92 CYS A C 1
ATOM 768 O O . CYS A 1 92 ? 12.622 -5.621 8.628 1.00 44.59 92 CYS A O 1
ATOM 770 N N . GLU A 1 93 ? 10.679 -6.535 8.054 1.00 40.78 93 GLU A N 1
ATOM 771 C CA . GLU A 1 93 ? 11.174 -7.912 8.209 1.00 40.78 93 GLU A CA 1
ATOM 772 C C . GLU A 1 93 ? 10.874 -8.773 6.969 1.00 40.78 93 GLU A C 1
ATOM 774 O O . GLU A 1 93 ? 10.078 -9.710 7.000 1.00 40.78 93 GLU A O 1
ATOM 779 N N . TYR A 1 94 ? 11.570 -8.486 5.863 1.00 38.94 94 TYR A N 1
ATOM 780 C CA . TYR A 1 94 ? 11.840 -9.479 4.806 1.00 38.94 94 TYR A CA 1
ATOM 781 C C . TYR A 1 94 ? 13.326 -9.847 4.749 1.00 38.94 94 TYR A C 1
ATOM 783 O O . TYR A 1 94 ? 13.894 -10.092 3.688 1.00 38.94 94 TYR A O 1
ATOM 791 N N . ALA A 1 95 ? 13.952 -9.986 5.915 1.00 35.53 95 ALA A N 1
ATOM 792 C CA . ALA A 1 95 ? 15.095 -10.866 6.092 1.00 35.53 95 ALA A CA 1
ATOM 793 C C . ALA A 1 95 ? 15.069 -11.444 7.516 1.00 35.53 95 ALA A C 1
ATOM 795 O O . ALA A 1 95 ? 15.193 -10.715 8.486 1.00 35.53 95 ALA A O 1
ATOM 796 N N . PHE A 1 96 ? 14.976 -12.778 7.603 1.00 27.55 96 PHE A N 1
ATOM 797 C CA . PHE A 1 96 ? 15.166 -13.625 8.795 1.00 27.55 96 PHE A CA 1
ATOM 798 C C . PHE A 1 96 ? 13.981 -13.924 9.748 1.00 27.55 96 PHE A C 1
ATOM 800 O O . PHE A 1 96 ? 13.976 -13.584 10.916 1.00 27.55 96 PHE A O 1
ATOM 807 N N . SER A 1 97 ? 13.151 -14.888 9.322 1.00 36.28 97 SER A N 1
ATOM 808 C CA . SER A 1 97 ? 12.605 -15.959 10.183 1.00 36.28 97 SER A CA 1
ATOM 809 C C . SER A 1 97 ? 11.702 -15.546 11.369 1.00 36.28 97 SER A C 1
ATOM 811 O O . SER A 1 97 ? 12.089 -15.590 12.541 1.00 36.28 97 SER A O 1
ATOM 813 N N . CYS A 1 98 ? 10.406 -15.465 11.053 1.00 37.56 98 CYS A N 1
ATOM 814 C CA . CYS A 1 98 ? 9.229 -15.456 11.941 1.00 37.56 98 CYS A CA 1
ATOM 815 C C . CYS A 1 98 ? 9.172 -16.584 13.019 1.00 37.56 98 CYS A C 1
ATOM 817 O O . CYS A 1 98 ? 8.281 -16.616 13.864 1.00 37.56 98 CYS A O 1
ATOM 819 N N . SER A 1 99 ? 10.139 -17.507 13.069 1.00 36.59 99 SER A N 1
ATOM 820 C CA . SER A 1 99 ? 10.274 -18.465 14.175 1.00 36.59 99 SER A CA 1
ATOM 821 C C . SER A 1 99 ? 10.856 -17.853 15.459 1.00 36.59 99 SER A C 1
ATOM 823 O O . SER A 1 99 ? 10.628 -18.416 16.528 1.00 36.59 99 SER A O 1
ATOM 825 N N . PHE A 1 100 ? 11.622 -16.756 15.396 1.00 36.03 100 PHE A N 1
ATOM 826 C CA . PHE A 1 100 ? 12.363 -16.260 16.570 1.00 36.03 100 PHE A CA 1
ATOM 827 C C . PHE A 1 100 ? 11.577 -15.226 17.398 1.00 36.03 100 PHE A C 1
ATOM 829 O O . PHE A 1 100 ? 11.685 -15.204 18.627 1.00 36.03 100 PHE A O 1
ATOM 836 N N . CYS A 1 101 ? 10.721 -14.426 16.752 1.00 43.84 101 CYS A N 1
ATOM 837 C CA . CYS A 1 101 ? 9.957 -13.365 17.415 1.00 43.84 101 CYS A CA 1
ATOM 838 C C . CYS A 1 101 ? 8.873 -13.924 18.366 1.00 43.84 101 CYS A C 1
ATOM 840 O O . CYS A 1 101 ? 8.733 -13.480 19.505 1.00 43.84 101 CYS A O 1
ATOM 842 N N . MET A 1 102 ? 8.201 -15.017 17.976 1.00 40.56 102 MET A N 1
ATOM 843 C CA . MET A 1 102 ? 7.214 -15.702 18.830 1.00 40.56 102 MET A CA 1
ATOM 844 C C . MET A 1 102 ? 7.830 -16.387 20.060 1.00 40.56 102 MET A C 1
ATOM 846 O O . MET A 1 102 ? 7.175 -16.508 21.094 1.00 40.56 102 MET A O 1
ATOM 850 N N . GLN A 1 103 ? 9.088 -16.829 19.983 1.00 40.91 103 GLN A N 1
ATOM 851 C CA . GLN A 1 103 ? 9.725 -17.578 21.072 1.00 40.91 103 GLN A CA 1
ATOM 852 C C . GLN A 1 103 ? 10.330 -16.664 22.152 1.00 40.91 103 GLN A C 1
ATOM 854 O O . GLN A 1 103 ? 10.512 -17.091 23.293 1.00 40.91 103 GLN A O 1
ATOM 859 N N . SER A 1 104 ? 10.568 -15.393 21.820 1.00 40.78 104 SER A N 1
ATOM 860 C CA . SER A 1 104 ? 11.099 -14.382 22.745 1.00 40.78 104 SER A CA 1
ATOM 861 C C . SER A 1 104 ? 10.025 -13.697 23.603 1.00 40.78 104 SER A C 1
ATOM 863 O O . SER A 1 104 ? 10.364 -12.996 24.555 1.00 40.78 104 SER A O 1
ATOM 865 N N . PHE A 1 105 ? 8.736 -13.958 23.356 1.00 41.03 105 PHE A N 1
ATOM 866 C CA . PHE A 1 105 ? 7.610 -13.297 24.036 1.00 41.03 105 PHE A CA 1
ATOM 867 C C . PHE A 1 105 ? 7.428 -13.674 25.525 1.00 41.03 105 PHE A C 1
ATOM 869 O O . PHE A 1 105 ? 6.533 -13.155 26.189 1.00 41.03 105 PHE A O 1
ATOM 876 N N . VAL A 1 106 ? 8.253 -14.575 26.079 1.00 44.47 106 VAL A N 1
ATOM 877 C CA . VAL A 1 106 ? 8.084 -15.100 27.454 1.00 44.47 106 VAL A CA 1
ATOM 878 C C . VAL A 1 106 ? 9.314 -14.901 28.352 1.00 44.47 106 VAL A C 1
ATOM 880 O O . VAL A 1 106 ? 9.252 -15.189 29.545 1.00 44.47 106 VAL A O 1
ATOM 883 N N . SER A 1 107 ? 10.435 -14.380 27.843 1.00 38.94 107 SER A N 1
ATOM 884 C CA . SER A 1 107 ? 11.625 -14.166 28.678 1.00 38.94 107 SER A CA 1
ATOM 885 C C . SER A 1 107 ? 11.775 -12.697 29.061 1.00 38.94 107 SER A C 1
ATOM 887 O O . SER A 1 107 ? 11.790 -11.815 28.205 1.00 38.94 107 SER A O 1
ATOM 889 N N . ALA A 1 108 ? 11.954 -12.436 30.357 1.00 40.47 108 ALA A N 1
ATOM 890 C CA . ALA A 1 108 ? 12.152 -11.121 30.978 1.00 40.47 108 ALA A CA 1
ATOM 891 C C . ALA A 1 108 ? 13.394 -10.335 30.481 1.00 40.47 108 ALA A C 1
ATOM 893 O O . ALA A 1 108 ? 13.758 -9.318 31.063 1.00 40.47 108 ALA A O 1
ATOM 894 N N . HIS A 1 109 ? 14.029 -10.779 29.396 1.00 42.78 109 HIS A N 1
ATOM 895 C CA . HIS A 1 109 ? 15.127 -10.113 28.703 1.00 42.78 109 HIS A CA 1
ATOM 896 C C . HIS A 1 109 ? 14.673 -9.104 27.633 1.00 42.78 109 HIS A C 1
ATOM 898 O O . HIS A 1 109 ? 15.501 -8.349 27.126 1.00 42.78 109 HIS A O 1
ATOM 904 N N . PHE A 1 110 ? 13.373 -9.032 27.321 1.00 44.78 110 PHE A N 1
ATOM 905 C CA . PHE A 1 110 ? 12.831 -8.088 26.332 1.00 44.78 110 PHE A CA 1
ATOM 906 C C . PHE A 1 110 ? 13.064 -6.613 26.715 1.00 44.78 110 PHE A C 1
ATOM 908 O O . PHE A 1 110 ? 13.283 -5.771 25.855 1.00 44.78 110 PHE A O 1
ATOM 915 N N . MET A 1 111 ? 13.108 -6.289 28.014 1.00 39.97 111 MET A N 1
ATOM 916 C CA . MET A 1 111 ? 13.354 -4.914 28.479 1.00 39.97 111 MET A CA 1
ATOM 917 C C . MET A 1 111 ? 14.792 -4.433 28.281 1.00 39.97 111 MET A C 1
ATOM 919 O O . MET A 1 111 ? 15.008 -3.237 28.121 1.00 39.97 111 MET A O 1
ATOM 923 N N . GLN A 1 112 ? 15.767 -5.344 28.271 1.00 43.19 112 GLN A N 1
ATOM 924 C CA . GLN A 1 112 ? 17.162 -4.986 28.005 1.00 43.19 112 GLN A CA 1
ATOM 925 C C . GLN A 1 112 ? 17.424 -4.881 26.497 1.00 43.19 112 GLN A C 1
ATOM 927 O O . GLN A 1 112 ? 18.224 -4.060 26.065 1.00 43.19 112 GLN A O 1
ATOM 932 N N . PHE A 1 113 ? 16.654 -5.630 25.702 1.00 41.31 113 PHE A N 1
ATOM 933 C CA . PHE A 1 113 ? 16.589 -5.487 24.250 1.00 41.31 113 PHE A CA 1
ATOM 934 C C . PHE A 1 113 ? 15.914 -4.160 23.841 1.00 41.31 113 PHE A C 1
ATOM 936 O O . PHE A 1 113 ? 16.362 -3.499 22.915 1.00 41.31 113 PHE A O 1
ATOM 943 N N . LEU A 1 114 ? 14.911 -3.690 24.595 1.00 40.75 114 LEU A N 1
ATOM 944 C CA . LEU A 1 114 ? 14.211 -2.419 24.343 1.00 40.75 114 LEU A CA 1
ATOM 945 C C . LEU A 1 114 ? 15.054 -1.148 24.564 1.00 40.75 114 LEU A C 1
ATOM 947 O O . LEU A 1 114 ? 14.711 -0.109 24.005 1.00 40.75 114 LEU A O 1
ATOM 951 N N . SER A 1 115 ? 16.136 -1.189 25.354 1.00 41.16 115 SER A N 1
ATOM 952 C CA . SER A 1 115 ? 17.046 -0.035 25.476 1.00 41.16 115 SER A CA 1
ATOM 953 C C . SER A 1 115 ? 18.067 0.056 24.341 1.00 41.16 115 SER A C 1
ATOM 955 O O . SER A 1 115 ? 18.526 1.154 24.048 1.00 41.16 115 SER A O 1
ATOM 957 N N . GLU A 1 116 ? 18.397 -1.068 23.696 1.00 39.62 116 GLU A N 1
ATOM 958 C CA . GLU A 1 116 ? 19.238 -1.107 22.487 1.00 39.62 116 GLU A CA 1
ATOM 959 C C . GLU A 1 116 ? 18.402 -0.959 21.200 1.00 39.62 116 GLU A C 1
ATOM 961 O O . GLU A 1 116 ? 18.885 -0.408 20.222 1.00 39.62 116 GL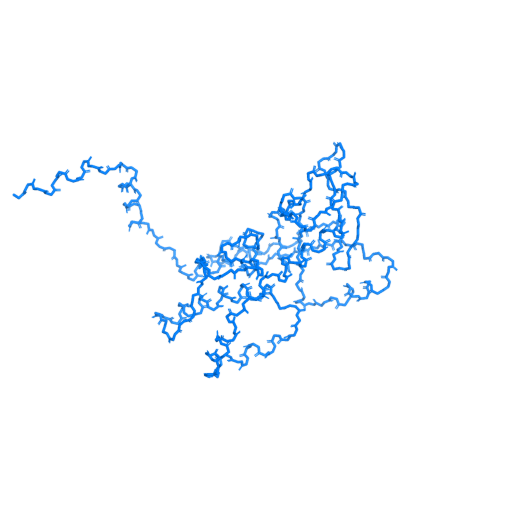U A O 1
ATOM 966 N N . LEU A 1 117 ? 17.114 -1.323 21.221 1.00 41.72 117 LEU A N 1
ATOM 967 C CA . LEU A 1 117 ? 16.157 -1.077 20.131 1.00 41.72 117 LEU A CA 1
ATOM 968 C C . LEU A 1 117 ? 15.728 0.393 19.983 1.00 41.72 117 LEU A C 1
ATOM 970 O O . LEU A 1 117 ? 14.964 0.703 19.080 1.00 41.72 117 LEU A O 1
ATOM 974 N N . MET A 1 118 ? 16.176 1.315 20.844 1.00 41.50 118 MET A N 1
ATOM 975 C CA . MET A 1 118 ? 15.816 2.739 20.734 1.00 41.50 118 MET A CA 1
ATOM 976 C C . MET A 1 118 ? 16.630 3.508 19.674 1.00 41.50 118 MET A C 1
ATOM 978 O O . MET A 1 118 ? 16.489 4.722 19.562 1.00 41.50 118 MET A O 1
ATOM 982 N N . GLU A 1 119 ? 17.443 2.814 18.879 1.00 41.91 119 GLU A N 1
ATOM 983 C CA . GLU A 1 119 ? 17.798 3.221 17.520 1.00 41.91 119 GLU A CA 1
ATOM 984 C C . GLU A 1 119 ? 16.840 2.461 16.588 1.00 41.91 119 GLU A C 1
ATOM 986 O O . GLU A 1 119 ? 17.058 1.288 16.305 1.00 41.91 119 GLU A O 1
ATOM 991 N N . PHE A 1 120 ? 15.727 3.081 16.181 1.00 41.56 120 PHE A N 1
ATOM 992 C CA . PHE A 1 120 ? 14.710 2.465 15.311 1.00 41.56 120 PHE A CA 1
ATOM 993 C C . PHE A 1 120 ? 14.912 2.885 13.834 1.00 41.56 120 PHE A C 1
ATOM 995 O O . PHE A 1 120 ? 14.261 3.837 13.399 1.00 41.56 120 PHE A O 1
ATOM 1002 N N . PRO A 1 121 ? 15.754 2.207 13.027 1.00 44.75 121 PRO A N 1
ATOM 1003 C CA . PRO A 1 121 ? 15.754 2.327 11.574 1.00 44.75 121 PRO A CA 1
ATOM 1004 C C . PRO A 1 121 ? 14.988 1.144 10.980 1.00 44.75 121 PRO A C 1
ATOM 1006 O O . PRO A 1 121 ? 15.591 0.264 10.385 1.00 44.75 121 PRO A O 1
ATOM 1009 N N . TYR A 1 122 ? 13.683 1.035 11.215 1.00 49.62 122 TYR A N 1
ATOM 1010 C CA . TYR A 1 122 ? 12.983 -0.183 10.790 1.00 49.62 122 TYR A CA 1
ATOM 1011 C C . TYR A 1 122 ? 11.907 0.111 9.745 1.00 49.62 122 TYR A C 1
ATOM 1013 O O . TYR A 1 122 ? 11.990 -0.429 8.645 1.00 49.62 122 TYR A O 1
ATOM 1021 N N . LEU A 1 123 ? 10.965 1.036 9.960 1.00 49.38 123 LEU A N 1
ATOM 1022 C CA . LEU A 1 123 ? 9.950 1.329 8.926 1.00 49.38 123 LEU A CA 1
ATOM 1023 C C . LEU A 1 123 ? 10.499 1.916 7.622 1.00 49.38 123 LEU A C 1
ATOM 1025 O O . LEU A 1 123 ? 9.753 2.071 6.650 1.00 49.38 123 LEU A O 1
ATOM 1029 N N . ASP A 1 124 ? 11.771 2.297 7.624 1.00 56.00 124 ASP A N 1
ATOM 1030 C CA . ASP A 1 124 ? 12.408 2.829 6.441 1.00 56.00 124 ASP A CA 1
ATOM 1031 C C . ASP A 1 124 ? 12.592 1.753 5.370 1.00 56.00 124 ASP A C 1
ATOM 1033 O O . ASP A 1 124 ? 12.625 2.107 4.208 1.00 56.00 124 ASP A O 1
ATOM 1037 N N . GLU A 1 125 ? 12.600 0.454 5.685 1.00 66.94 125 GLU A N 1
ATOM 1038 C CA . GLU A 1 125 ? 12.906 -0.569 4.676 1.00 66.94 125 GLU A CA 1
ATOM 1039 C C . GLU A 1 125 ? 11.865 -0.657 3.552 1.00 66.94 125 GLU A C 1
ATOM 1041 O O . GLU A 1 125 ? 12.224 -0.478 2.393 1.00 66.94 125 GLU A O 1
ATOM 1046 N N . ILE A 1 126 ? 10.567 -0.846 3.842 1.00 74.50 126 ILE A N 1
ATOM 1047 C CA . ILE A 1 126 ? 9.553 -0.889 2.765 1.00 74.50 126 ILE A CA 1
ATOM 1048 C C . ILE A 1 126 ? 9.457 0.448 2.036 1.00 74.50 126 ILE A C 1
ATOM 1050 O O . ILE A 1 126 ? 9.230 0.474 0.826 1.00 74.50 126 ILE A O 1
ATOM 1054 N N . ARG A 1 127 ? 9.638 1.569 2.743 1.00 77.56 127 ARG A N 1
ATOM 1055 C CA . ARG A 1 127 ? 9.668 2.880 2.096 1.00 77.56 127 ARG A CA 1
ATOM 1056 C C . ARG A 1 127 ? 10.864 2.988 1.149 1.00 77.56 127 ARG A C 1
ATOM 1058 O O . ARG A 1 127 ? 10.657 3.290 -0.020 1.00 77.56 127 ARG A O 1
ATOM 1065 N N . GLN A 1 128 ? 12.076 2.719 1.624 1.00 79.19 128 GLN A N 1
ATOM 1066 C CA . GLN A 1 128 ? 13.323 2.759 0.862 1.00 79.19 128 GLN A CA 1
ATOM 1067 C C . GLN A 1 128 ? 13.282 1.781 -0.319 1.00 79.19 128 GLN A C 1
ATOM 1069 O O . GLN A 1 128 ? 13.672 2.152 -1.426 1.00 79.19 128 GLN A O 1
ATOM 1074 N N . ASP A 1 129 ? 12.746 0.575 -0.126 1.00 82.38 129 ASP A N 1
ATOM 1075 C CA . ASP A 1 129 ? 12.545 -0.411 -1.187 1.00 82.38 129 ASP A CA 1
ATOM 1076 C C . ASP A 1 129 ? 11.569 0.111 -2.245 1.00 82.38 129 ASP A C 1
ATOM 1078 O O . ASP A 1 129 ? 11.851 0.033 -3.444 1.00 82.38 129 ASP A O 1
ATOM 1082 N N . LEU A 1 130 ? 10.437 0.693 -1.830 1.00 84.50 130 LEU A N 1
ATOM 1083 C CA . LEU A 1 130 ? 9.485 1.323 -2.748 1.00 84.50 130 LEU A CA 1
ATOM 1084 C C . LEU A 1 130 ? 10.119 2.502 -3.495 1.00 84.50 130 LEU A C 1
ATOM 1086 O O . LEU A 1 130 ? 9.925 2.623 -4.707 1.00 84.50 130 LEU A O 1
ATOM 1090 N N . GLU A 1 131 ? 10.890 3.350 -2.816 1.00 85.94 131 GLU A N 1
ATOM 1091 C CA . GLU A 1 131 ? 11.616 4.461 -3.433 1.00 85.94 131 GLU A CA 1
ATOM 1092 C C . GLU A 1 131 ? 12.624 3.970 -4.469 1.00 85.94 131 GLU A C 1
ATOM 1094 O O . GLU A 1 131 ? 12.571 4.399 -5.625 1.00 85.94 131 GLU A O 1
ATOM 1099 N N . ASP A 1 132 ? 13.515 3.050 -4.094 1.00 87.25 132 ASP A N 1
ATOM 1100 C CA . ASP A 1 132 ? 14.555 2.512 -4.973 1.00 87.25 132 ASP A CA 1
ATOM 1101 C C . ASP A 1 132 ? 13.933 1.838 -6.201 1.00 87.25 132 ASP A C 1
ATOM 1103 O O . ASP A 1 132 ? 14.317 2.120 -7.344 1.00 87.25 132 ASP A O 1
ATOM 1107 N N . VAL A 1 133 ? 12.906 1.011 -5.992 1.00 89.44 133 VAL A N 1
ATOM 1108 C CA . VAL A 1 133 ? 12.167 0.354 -7.070 1.00 89.44 133 VAL A CA 1
ATOM 1109 C C . VAL A 1 133 ? 11.531 1.381 -8.005 1.00 89.44 133 VAL A C 1
ATOM 1111 O O . VAL A 1 133 ? 11.728 1.304 -9.222 1.00 89.44 133 VAL A O 1
ATOM 1114 N N . LEU A 1 134 ? 10.791 2.361 -7.484 1.00 89.81 134 LEU A N 1
ATOM 1115 C CA . LEU A 1 134 ? 10.075 3.331 -8.316 1.00 89.81 134 LEU A CA 1
ATOM 1116 C C . LEU A 1 134 ? 11.036 4.279 -9.045 1.00 89.81 134 LEU A C 1
ATOM 1118 O O . LEU A 1 134 ? 10.824 4.579 -10.226 1.00 89.81 134 LEU A O 1
ATOM 1122 N N . PHE A 1 135 ? 12.151 4.668 -8.421 1.00 90.12 135 PHE A N 1
ATOM 1123 C CA . PHE A 1 135 ? 13.208 5.431 -9.084 1.00 90.12 135 PHE A CA 1
ATOM 1124 C C . PHE A 1 135 ? 13.867 4.652 -10.230 1.00 90.12 135 PHE A C 1
ATOM 1126 O O . PHE A 1 135 ? 14.182 5.240 -11.273 1.00 90.12 135 PHE A O 1
ATOM 1133 N N . ARG A 1 136 ? 14.048 3.331 -10.090 1.00 90.56 136 ARG A N 1
ATOM 1134 C CA . ARG A 1 136 ? 14.576 2.462 -11.159 1.00 90.56 136 ARG A CA 1
ATOM 1135 C C . ARG A 1 136 ? 13.578 2.234 -12.284 1.00 90.56 136 ARG A C 1
ATOM 1137 O O . ARG A 1 136 ? 13.978 2.251 -13.449 1.00 90.56 136 ARG A O 1
ATOM 1144 N N . MET A 1 137 ? 12.304 2.052 -11.946 1.00 90.31 137 MET A N 1
ATOM 1145 C CA . MET A 1 137 ? 11.213 1.824 -12.897 1.00 90.31 137 MET A CA 1
ATOM 1146 C C . MET A 1 137 ? 10.900 3.062 -13.752 1.00 90.31 137 MET A C 1
ATOM 1148 O O . MET A 1 137 ? 10.421 2.922 -14.879 1.00 90.31 137 MET A O 1
ATOM 1152 N N . LYS A 1 138 ? 11.230 4.264 -13.257 1.00 91.25 138 LYS A N 1
ATOM 1153 C CA . LYS A 1 138 ? 11.083 5.555 -13.954 1.00 91.25 138 LYS A CA 1
ATOM 1154 C C . LYS A 1 138 ? 9.678 5.767 -14.543 1.00 91.25 138 LYS A C 1
ATOM 1156 O O . LYS A 1 138 ? 9.531 5.773 -15.770 1.00 91.25 138 LYS A O 1
ATOM 1161 N N . PRO A 1 139 ? 8.649 5.920 -13.693 1.00 92.00 139 PRO A N 1
ATOM 1162 C CA . PRO A 1 139 ? 7.286 6.183 -14.141 1.00 92.00 139 PRO A CA 1
ATOM 1163 C C . PRO A 1 139 ? 7.148 7.617 -14.660 1.00 92.00 139 PRO A C 1
ATOM 1165 O O . PRO A 1 139 ? 7.060 8.535 -13.866 1.00 92.00 139 PRO A O 1
ATOM 1168 N N . TRP A 1 140 ? 7.068 7.846 -15.964 1.00 91.31 140 TRP A N 1
ATOM 1169 C CA . TRP A 1 140 ? 6.854 9.173 -16.554 1.00 91.31 140 TRP A CA 1
ATOM 1170 C C . TRP A 1 140 ? 5.406 9.411 -16.968 1.00 91.31 140 TRP A C 1
ATOM 1172 O O . TRP A 1 140 ? 4.647 8.479 -17.213 1.00 91.31 140 TRP A O 1
ATOM 1182 N N . ARG A 1 141 ? 5.020 10.675 -17.113 1.00 89.19 141 ARG A N 1
ATOM 1183 C CA . ARG A 1 141 ? 3.726 11.062 -17.671 1.00 89.19 141 ARG A CA 1
ATOM 1184 C C . ARG A 1 141 ? 3.731 10.915 -19.193 1.00 89.19 141 ARG A C 1
ATOM 1186 O O . ARG A 1 141 ? 4.607 11.465 -19.860 1.00 89.19 141 ARG A O 1
ATOM 1193 N N . HIS A 1 142 ? 2.729 10.234 -19.747 1.00 88.25 142 HIS A N 1
ATOM 1194 C CA . HIS A 1 142 ? 2.499 10.219 -21.191 1.00 88.25 142 HIS A CA 1
ATOM 1195 C C . HIS A 1 142 ? 2.074 11.611 -21.703 1.00 88.25 142 HIS A C 1
ATOM 1197 O O . HIS A 1 142 ? 1.371 12.354 -21.019 1.00 88.25 142 HIS A O 1
ATOM 1203 N N . GLU A 1 143 ? 2.477 11.966 -22.925 1.00 82.38 143 GLU A N 1
ATOM 1204 C CA . GLU A 1 143 ? 2.304 13.323 -23.475 1.00 82.38 143 GLU A CA 1
ATOM 1205 C C . GLU A 1 143 ? 0.832 13.722 -23.670 1.00 82.38 143 GLU A C 1
ATOM 1207 O O . GLU A 1 143 ? 0.455 14.871 -23.454 1.00 82.38 143 GLU A O 1
ATOM 1212 N N . SER A 1 144 ? -0.010 12.770 -24.072 1.00 77.25 144 SER A N 1
ATOM 1213 C CA . SER A 1 144 ? -1.396 13.023 -24.500 1.00 77.25 144 SER A CA 1
ATOM 1214 C C . SER A 1 144 ? -2.445 12.188 -23.767 1.00 77.25 144 SER A C 1
ATOM 1216 O O . SER A 1 144 ? -3.636 12.484 -23.827 1.00 77.25 144 SER A O 1
ATOM 1218 N N . ARG A 1 145 ? -2.013 11.153 -23.045 1.00 76.81 145 ARG A N 1
ATOM 1219 C CA . ARG A 1 145 ? -2.878 10.217 -22.319 1.00 76.81 145 ARG A CA 1
ATOM 1220 C C . ARG A 1 145 ? -2.570 10.409 -20.845 1.00 76.81 145 ARG A C 1
ATOM 1222 O O . ARG A 1 145 ? -1.415 10.622 -20.496 1.00 76.81 145 ARG A O 1
ATOM 1229 N N . ASN A 1 146 ? -3.570 10.373 -19.974 1.00 76.44 146 ASN A N 1
ATOM 1230 C CA . ASN A 1 146 ? -3.335 10.482 -18.532 1.00 76.44 146 ASN A CA 1
ATOM 1231 C C . ASN A 1 146 ? -2.824 9.147 -17.957 1.00 76.44 146 ASN A C 1
ATOM 1233 O O . ASN A 1 146 ? -3.394 8.607 -17.015 1.00 76.44 146 ASN A O 1
ATOM 1237 N N . GLU A 1 147 ? -1.801 8.587 -18.597 1.00 84.12 147 GLU A N 1
ATOM 1238 C CA . GLU A 1 147 ? -1.210 7.290 -18.297 1.00 84.12 147 GLU A CA 1
ATOM 1239 C C . GLU A 1 147 ? 0.267 7.430 -17.964 1.00 84.12 147 GLU A C 1
ATOM 1241 O O . GLU A 1 147 ? 0.946 8.358 -18.413 1.00 84.12 147 GLU A O 1
ATOM 1246 N N . THR A 1 148 ? 0.746 6.476 -17.174 1.00 87.12 148 THR A N 1
ATOM 1247 C CA . THR A 1 148 ? 2.144 6.375 -16.774 1.00 87.12 148 THR A CA 1
ATOM 1248 C C . THR A 1 148 ? 2.897 5.511 -17.787 1.00 87.12 148 THR A C 1
ATOM 1250 O O . THR A 1 148 ? 2.503 4.381 -18.069 1.00 87.12 148 THR A O 1
ATOM 1253 N N . VAL A 1 149 ? 3.988 6.041 -18.336 1.00 89.94 149 VAL A N 1
ATOM 1254 C CA . VAL A 1 149 ? 4.934 5.324 -19.196 1.00 89.94 149 VAL A CA 1
ATOM 1255 C C . VAL A 1 149 ? 6.128 4.911 -18.360 1.00 89.94 149 VAL A C 1
ATOM 1257 O O . VAL A 1 149 ? 6.744 5.741 -17.702 1.00 89.94 149 VAL A O 1
ATOM 1260 N N . TRP A 1 150 ? 6.500 3.644 -18.426 1.00 90.56 150 TRP A N 1
ATOM 1261 C CA . TRP A 1 150 ? 7.612 3.109 -17.651 1.00 90.56 150 TRP A CA 1
ATOM 1262 C C . TRP A 1 150 ? 8.887 3.103 -18.492 1.00 90.56 150 TRP A C 1
ATOM 1264 O O . TRP A 1 150 ? 8.954 2.449 -19.532 1.00 90.56 150 TRP A O 1
ATOM 1274 N N . GLY A 1 151 ? 9.884 3.879 -18.066 1.00 88.00 151 GLY A N 1
ATOM 1275 C CA . GLY A 1 151 ? 11.153 4.043 -18.782 1.00 88.00 151 GLY A CA 1
ATOM 1276 C C . GLY A 1 151 ? 12.285 3.137 -18.295 1.00 88.00 151 GLY A C 1
ATOM 1277 O O . GLY A 1 151 ? 13.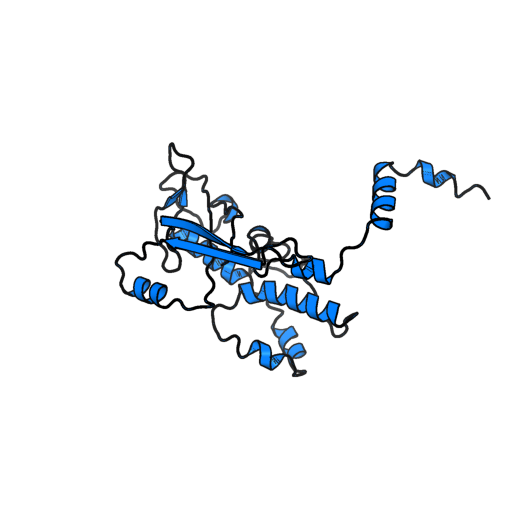383 3.177 -18.855 1.00 88.00 151 GLY A O 1
ATOM 1278 N N . GLY A 1 152 ? 12.063 2.371 -17.230 1.00 89.88 152 GLY A N 1
ATOM 1279 C CA . GLY A 1 152 ? 13.084 1.564 -16.579 1.00 89.88 152 GLY A CA 1
ATOM 1280 C C . GLY A 1 152 ? 12.596 0.186 -16.152 1.00 89.88 152 GLY A C 1
ATOM 1281 O O . GLY A 1 152 ? 11.525 -0.269 -16.542 1.00 89.88 152 GLY A O 1
ATOM 1282 N N . TRP A 1 153 ? 13.437 -0.497 -15.382 1.00 90.38 153 TRP A N 1
ATOM 1283 C CA . TRP A 1 153 ? 13.188 -1.843 -14.877 1.00 90.38 153 TRP A CA 1
ATOM 1284 C C . TRP A 1 153 ? 13.760 -1.968 -13.467 1.00 90.38 153 TRP A C 1
ATOM 1286 O O . TRP A 1 153 ? 14.782 -1.354 -13.151 1.00 90.38 153 TRP A O 1
ATOM 1296 N N . ALA A 1 154 ? 13.129 -2.794 -12.643 1.00 90.19 154 ALA A N 1
ATOM 1297 C CA . ALA A 1 154 ? 13.601 -3.159 -11.318 1.00 90.19 154 ALA A CA 1
ATOM 1298 C C . ALA A 1 154 ? 13.581 -4.685 -11.179 1.00 90.19 154 ALA A C 1
ATOM 1300 O O . ALA A 1 154 ? 12.808 -5.372 -11.837 1.00 90.19 154 ALA A O 1
ATOM 1301 N N . ARG A 1 155 ? 14.466 -5.227 -10.339 1.00 87.25 155 ARG A N 1
ATOM 1302 C CA . ARG A 1 155 ? 14.495 -6.667 -10.035 1.00 87.25 155 ARG A CA 1
ATOM 1303 C C . ARG A 1 155 ? 13.305 -7.077 -9.161 1.00 87.25 155 ARG A C 1
ATOM 1305 O O . ARG A 1 155 ? 12.709 -8.117 -9.413 1.00 87.25 155 ARG A O 1
ATOM 1312 N N . MET A 1 156 ? 12.960 -6.224 -8.194 1.00 86.62 156 MET A N 1
ATOM 1313 C CA . MET A 1 156 ? 11.917 -6.441 -7.182 1.00 86.62 156 MET A CA 1
ATOM 1314 C C . MET A 1 156 ? 10.550 -5.853 -7.566 1.00 86.62 156 MET A C 1
ATOM 1316 O O . MET A 1 156 ? 9.652 -5.805 -6.736 1.00 86.62 156 MET A O 1
ATOM 1320 N N . ALA A 1 157 ? 10.353 -5.438 -8.824 1.00 90.38 157 ALA A N 1
ATOM 1321 C CA . ALA A 1 157 ? 9.026 -5.083 -9.319 1.00 90.38 157 ALA A CA 1
ATOM 1322 C C . ALA A 1 157 ? 8.824 -5.456 -10.781 1.00 90.38 157 ALA A C 1
ATOM 1324 O O . ALA A 1 157 ? 9.731 -5.352 -11.607 1.00 90.38 157 ALA A O 1
ATOM 1325 N N . LEU A 1 158 ? 7.588 -5.832 -11.089 1.00 91.06 158 LEU A N 1
ATOM 1326 C CA . LEU A 1 158 ? 7.123 -6.136 -12.431 1.00 91.06 158 LEU A CA 1
ATOM 1327 C C . LEU A 1 158 ? 5.933 -5.245 -12.772 1.00 91.06 158 LEU A C 1
ATOM 1329 O O . LEU A 1 158 ? 5.154 -4.856 -11.903 1.00 91.06 158 LEU A O 1
ATOM 1333 N N . LEU A 1 159 ? 5.795 -4.936 -14.059 1.00 90.88 159 LEU A N 1
ATOM 1334 C CA . LEU A 1 159 ? 4.596 -4.284 -14.564 1.00 90.88 159 LEU A CA 1
ATOM 1335 C C . LEU A 1 159 ? 3.459 -5.293 -14.644 1.00 90.88 159 LEU A C 1
ATOM 1337 O O . LEU A 1 159 ? 3.655 -6.451 -15.016 1.00 90.88 159 LEU A O 1
ATOM 1341 N N . LEU A 1 160 ? 2.274 -4.814 -14.301 1.00 90.56 160 LEU A N 1
ATOM 1342 C CA . LEU A 1 160 ? 1.071 -5.617 -14.249 1.00 90.56 160 LEU A CA 1
ATOM 1343 C C . LEU A 1 160 ? 0.333 -5.505 -15.588 1.00 90.56 160 LEU A C 1
ATOM 1345 O O . LEU A 1 160 ? -0.037 -4.407 -16.002 1.00 90.56 160 LEU A O 1
ATOM 1349 N N . ASP A 1 161 ? 0.144 -6.638 -16.268 1.00 90.44 161 ASP A N 1
ATOM 1350 C CA . ASP A 1 161 ? -0.526 -6.700 -17.573 1.00 90.44 161 ASP A CA 1
ATOM 1351 C C . ASP A 1 161 ? -2.051 -6.643 -17.410 1.00 90.44 161 ASP A C 1
ATOM 1353 O O . ASP A 1 161 ? -2.755 -5.955 -18.151 1.00 90.44 161 ASP A O 1
ATOM 1357 N N . SER A 1 162 ? -2.575 -7.365 -16.418 1.00 91.56 162 SER A N 1
ATOM 1358 C CA . SER A 1 162 ? -3.991 -7.346 -16.057 1.00 91.56 162 SER A CA 1
ATOM 1359 C C . SER A 1 162 ? -4.197 -7.782 -14.617 1.00 91.56 162 SER A C 1
ATOM 1361 O O . SER A 1 162 ? -3.591 -8.760 -14.184 1.00 91.56 162 SER A O 1
ATOM 1363 N N . PHE A 1 163 ? -5.107 -7.117 -13.916 1.00 91.31 163 PHE A N 1
ATOM 1364 C CA . PHE A 1 163 ? -5.500 -7.447 -12.552 1.00 91.31 163 PHE A CA 1
ATOM 1365 C C . PHE A 1 163 ? -7.022 -7.564 -12.475 1.00 91.31 163 PHE A C 1
ATOM 1367 O O . PHE A 1 163 ? -7.731 -6.686 -12.974 1.00 91.31 163 PHE A O 1
ATOM 1374 N N . GLN A 1 164 ? -7.530 -8.639 -11.873 1.00 92.94 164 GLN A N 1
ATOM 1375 C CA . GLN A 1 164 ? -8.965 -8.866 -11.705 1.00 92.94 164 GLN A CA 1
ATOM 1376 C C . GLN A 1 164 ? -9.270 -9.492 -10.349 1.00 92.94 164 GLN A C 1
ATOM 1378 O O . GLN A 1 164 ? -8.611 -10.435 -9.922 1.00 92.94 164 GLN A O 1
ATOM 1383 N N . ILE A 1 165 ? -10.317 -9.000 -9.688 1.00 93.62 165 ILE A N 1
ATOM 1384 C CA . ILE A 1 165 ? -10.845 -9.622 -8.472 1.00 93.62 165 ILE A CA 1
ATOM 1385 C C . ILE A 1 165 ? -11.717 -10.806 -8.892 1.00 93.62 165 ILE A C 1
ATOM 1387 O O . ILE A 1 165 ? -12.717 -10.630 -9.586 1.00 93.62 165 ILE A O 1
ATOM 1391 N N . VAL A 1 166 ? -11.331 -12.005 -8.469 1.00 94.00 166 VAL A N 1
ATOM 1392 C CA . VAL A 1 166 ? -11.980 -13.270 -8.841 1.00 94.00 166 VAL A CA 1
ATOM 1393 C C . VAL A 1 166 ? -13.054 -13.659 -7.839 1.00 94.00 166 VAL A C 1
ATOM 1395 O O . VAL A 1 166 ? -14.122 -14.137 -8.216 1.00 94.00 166 VAL A O 1
ATOM 1398 N N . GLU A 1 167 ? -12.788 -13.450 -6.552 1.00 94.06 167 GLU A N 1
ATOM 1399 C CA . GLU A 1 167 ? -13.677 -13.886 -5.482 1.00 94.06 167 GLU A CA 1
ATOM 1400 C C . GLU A 1 167 ? -13.800 -12.802 -4.418 1.00 94.06 167 GLU A C 1
ATOM 1402 O O . GLU A 1 167 ? -12.797 -12.298 -3.913 1.00 94.06 167 GLU A O 1
ATOM 1407 N N . VAL A 1 168 ? -15.041 -12.488 -4.047 1.00 95.06 168 VAL A N 1
ATOM 1408 C CA . VAL A 1 168 ? -15.362 -11.683 -2.867 1.00 95.06 168 VAL A CA 1
ATOM 1409 C C . VAL A 1 168 ? -16.304 -12.499 -1.991 1.00 95.06 168 VAL A C 1
ATOM 1411 O O . VAL A 1 168 ? -17.465 -12.732 -2.334 1.00 95.06 168 VAL A O 1
ATOM 1414 N N . GLY A 1 169 ? -15.775 -12.973 -0.868 1.00 93.69 169 GLY A N 1
ATOM 1415 C CA . GLY A 1 169 ? -16.509 -13.721 0.140 1.00 93.69 169 GLY A CA 1
ATOM 1416 C C . GLY A 1 169 ? -17.511 -12.833 0.874 1.00 93.69 169 GLY A C 1
ATOM 1417 O O . GLY A 1 169 ? -17.266 -11.649 1.115 1.00 93.69 169 GLY A O 1
ATOM 1418 N N . LYS A 1 170 ? -18.661 -13.405 1.239 1.00 92.88 170 LYS A N 1
ATOM 1419 C CA . LYS A 1 170 ? -19.678 -12.680 2.011 1.00 92.88 170 LYS A CA 1
ATOM 1420 C C . LYS A 1 170 ? -19.120 -12.321 3.394 1.00 92.88 170 LYS A C 1
ATOM 1422 O O . LYS A 1 170 ? -18.466 -13.170 3.993 1.00 92.88 170 LYS A O 1
ATOM 1427 N N . PRO A 1 171 ? -19.398 -11.115 3.915 1.00 91.75 171 PRO A N 1
ATOM 1428 C CA . PRO A 1 171 ? -18.991 -10.746 5.266 1.00 91.75 171 PRO A CA 1
ATOM 1429 C C . PRO A 1 171 ? -19.572 -11.729 6.289 1.00 91.75 171 PRO A C 1
ATOM 1431 O O . PRO A 1 171 ? -20.692 -12.230 6.118 1.00 91.75 171 PRO A O 1
ATOM 1434 N N . PHE A 1 172 ? -18.823 -11.999 7.358 1.00 88.69 172 PHE A N 1
ATOM 1435 C CA . PHE A 1 172 ? -19.366 -12.729 8.499 1.00 88.69 172 PHE A CA 1
ATOM 1436 C C . PHE A 1 172 ? -20.400 -11.871 9.239 1.00 88.69 172 PHE A C 1
ATOM 1438 O O . PHE A 1 172 ? -20.474 -10.652 9.084 1.00 88.69 172 PHE A O 1
ATOM 1445 N N . VAL A 1 173 ? -21.256 -12.516 10.034 1.00 86.44 173 VAL A N 1
ATOM 1446 C CA . VAL A 1 173 ? -22.314 -11.813 10.770 1.00 86.44 173 VAL A CA 1
ATOM 1447 C C . VAL A 1 173 ? -21.683 -10.847 11.772 1.00 86.44 173 VAL A C 1
ATOM 1449 O O . VAL A 1 173 ? -21.052 -11.280 12.729 1.00 86.44 173 VAL A O 1
ATOM 1452 N N . GLY A 1 174 ? -21.909 -9.549 11.568 1.00 82.62 174 GLY A N 1
ATOM 1453 C CA . GLY A 1 174 ? -21.372 -8.481 12.415 1.00 82.62 174 GLY A CA 1
ATOM 1454 C C . GLY A 1 174 ? -20.169 -7.753 11.815 1.00 82.62 174 GLY A C 1
ATOM 1455 O O . GLY A 1 174 ? -19.894 -6.631 12.239 1.00 82.62 174 GLY A O 1
ATOM 1456 N N . ASP A 1 175 ? -19.535 -8.323 10.789 1.00 82.81 175 ASP A N 1
ATOM 1457 C CA . ASP A 1 175 ? -18.411 -7.698 10.098 1.00 82.81 175 ASP A CA 1
ATOM 1458 C C . ASP A 1 175 ? -18.897 -6.831 8.935 1.00 82.81 175 ASP A C 1
ATOM 1460 O O . ASP A 1 175 ? -19.860 -7.151 8.231 1.00 82.81 175 ASP A O 1
ATOM 1464 N N . LYS A 1 176 ? -18.218 -5.701 8.732 1.00 82.94 176 LYS A N 1
ATOM 1465 C CA . LYS A 1 176 ? -18.465 -4.810 7.590 1.00 82.94 176 LYS A CA 1
ATOM 1466 C C . LYS A 1 176 ? -17.622 -5.193 6.372 1.00 82.94 176 LYS A C 1
ATOM 1468 O O . LYS A 1 176 ? -18.012 -4.888 5.247 1.00 82.94 176 LYS A O 1
ATOM 1473 N N . SER A 1 177 ? -16.470 -5.822 6.596 1.00 85.38 177 SER A N 1
ATOM 1474 C CA . SER A 1 177 ? -15.519 -6.241 5.568 1.00 85.38 177 SER A CA 1
ATOM 1475 C C . SER A 1 177 ? -15.864 -7.628 5.008 1.00 85.38 177 SER A C 1
ATOM 1477 O O . SER A 1 177 ? -16.425 -8.467 5.718 1.00 85.38 177 SER A O 1
ATOM 1479 N N . PRO A 1 178 ? -15.554 -7.896 3.725 1.00 89.94 178 PRO A N 1
ATOM 1480 C CA . PRO A 1 178 ? -15.733 -9.223 3.143 1.00 89.94 178 PRO A CA 1
ATOM 1481 C C . PRO A 1 178 ? -14.848 -10.252 3.857 1.00 89.94 178 PRO A C 1
ATOM 1483 O O . PRO A 1 178 ? -13.744 -9.932 4.290 1.00 89.94 178 PRO A O 1
ATOM 1486 N N . SER A 1 179 ? -15.302 -11.505 3.939 1.00 89.31 179 SER A N 1
ATOM 1487 C CA . SER A 1 179 ? -14.553 -12.560 4.639 1.00 89.31 179 SER A CA 1
ATOM 1488 C C . SER A 1 179 ? -13.236 -12.919 3.949 1.00 89.31 179 SER A C 1
ATOM 1490 O O . SER A 1 179 ? -12.294 -13.358 4.600 1.00 89.31 179 SER A O 1
ATOM 1492 N N . VAL A 1 180 ? -13.204 -12.811 2.618 1.00 89.94 180 VAL A N 1
ATOM 1493 C CA . VAL A 1 180 ? -12.066 -13.147 1.756 1.00 89.94 180 VAL A CA 1
ATOM 1494 C C . VAL A 1 180 ? -12.157 -12.300 0.490 1.00 89.94 180 VAL A C 1
ATOM 1496 O O . VAL A 1 180 ? -13.244 -12.150 -0.067 1.00 89.94 180 VAL A O 1
ATOM 1499 N N . VAL A 1 181 ? -11.023 -11.805 -0.003 1.00 90.81 181 VAL A N 1
ATOM 1500 C CA . VAL A 1 181 ? -10.905 -11.225 -1.346 1.00 90.81 181 VAL A CA 1
ATOM 1501 C C . VAL A 1 181 ? -9.762 -11.935 -2.059 1.00 90.81 181 VAL A C 1
ATOM 1503 O O . VAL A 1 181 ? -8.658 -12.001 -1.527 1.00 90.81 181 VAL A O 1
ATOM 1506 N N . LYS A 1 182 ? -10.018 -12.495 -3.242 1.00 92.00 182 LYS A N 1
ATOM 1507 C CA . LYS A 1 182 ? -8.978 -13.095 -4.089 1.00 92.00 182 LYS A CA 1
ATOM 1508 C C . LYS A 1 182 ? -8.887 -12.342 -5.400 1.00 92.00 182 LYS A C 1
ATOM 1510 O O . LYS A 1 182 ? -9.909 -12.105 -6.047 1.00 92.00 182 LYS A O 1
ATOM 1515 N N . GLY A 1 183 ? -7.666 -12.008 -5.790 1.00 91.69 183 GLY A N 1
ATOM 1516 C CA . GLY A 1 183 ? -7.342 -11.434 -7.086 1.00 91.69 183 GLY A CA 1
ATOM 1517 C C . GLY A 1 183 ? -6.493 -12.394 -7.908 1.00 91.69 183 GLY A C 1
ATOM 1518 O O . GLY A 1 183 ? -5.690 -13.148 -7.364 1.00 91.69 183 GLY A O 1
ATOM 1519 N N . GLU A 1 184 ? -6.669 -12.348 -9.219 1.00 92.12 184 GLU A N 1
ATOM 1520 C CA . GLU A 1 184 ? -5.739 -12.909 -10.188 1.00 92.12 184 GLU A CA 1
ATOM 1521 C C . GLU A 1 184 ? -5.033 -11.761 -10.901 1.00 92.12 184 GLU A C 1
ATOM 1523 O O . GLU A 1 184 ? -5.637 -10.744 -11.258 1.00 92.12 184 GLU A O 1
ATOM 1528 N N . PHE A 1 185 ? -3.732 -11.929 -11.107 1.00 91.75 185 PHE A N 1
ATOM 1529 C CA . PHE A 1 185 ? -2.912 -10.977 -11.831 1.00 91.75 185 PHE A CA 1
ATOM 1530 C C . PHE A 1 185 ? -2.060 -11.693 -12.872 1.00 91.75 185 PHE A C 1
ATOM 1532 O O . PHE A 1 185 ? -1.618 -12.824 -12.675 1.00 91.75 185 PHE A O 1
ATOM 1539 N N . ALA A 1 186 ? -1.824 -11.009 -13.984 1.00 91.94 186 ALA A N 1
ATOM 1540 C CA . ALA A 1 186 ? -0.889 -11.428 -15.013 1.00 91.94 186 ALA A CA 1
ATOM 1541 C C . ALA A 1 186 ? 0.286 -10.451 -15.038 1.00 91.94 186 ALA A C 1
ATOM 1543 O O . ALA A 1 186 ? 0.088 -9.234 -15.059 1.00 91.94 186 ALA A O 1
ATOM 1544 N N . VAL A 1 187 ? 1.501 -10.994 -15.025 1.00 91.12 187 VAL A N 1
ATOM 1545 C CA . VAL A 1 187 ? 2.752 -10.233 -15.098 1.00 91.12 187 VAL A CA 1
ATOM 1546 C C . VAL A 1 187 ? 3.689 -10.871 -16.111 1.00 91.12 187 VAL A C 1
ATOM 1548 O O . VAL A 1 187 ? 3.794 -12.098 -16.209 1.00 91.12 187 VAL A O 1
ATOM 1551 N N . ASN A 1 188 ? 4.430 -10.034 -16.826 1.00 89.50 188 ASN A N 1
ATOM 1552 C CA . ASN A 1 188 ? 5.485 -10.478 -17.719 1.00 89.50 188 ASN A CA 1
ATOM 1553 C C . ASN A 1 188 ? 6.846 -10.413 -17.014 1.00 89.50 188 ASN A C 1
ATOM 1555 O O . ASN A 1 188 ? 7.445 -9.349 -16.877 1.00 89.50 188 ASN A O 1
ATOM 1559 N N . VAL A 1 189 ? 7.362 -11.576 -16.612 1.00 84.81 189 VAL A N 1
ATOM 1560 C CA . VAL A 1 189 ? 8.632 -11.716 -15.871 1.00 84.81 189 VAL A CA 1
ATOM 1561 C C . VAL A 1 189 ? 9.875 -11.461 -16.756 1.00 84.81 189 VAL A C 1
ATOM 1563 O O . VAL A 1 189 ? 11.011 -11.398 -16.286 1.00 84.81 189 VAL A O 1
ATOM 1566 N N . GLY A 1 190 ? 9.690 -11.257 -18.063 1.00 82.06 190 GLY A N 1
ATOM 1567 C CA . GLY A 1 190 ? 10.774 -10.969 -18.996 1.00 82.06 190 GLY A CA 1
ATOM 1568 C C . GLY A 1 190 ? 11.649 -12.187 -19.322 1.00 82.06 190 GLY A C 1
ATOM 1569 O O . GLY A 1 190 ? 11.310 -13.339 -19.057 1.00 82.06 190 GLY A O 1
ATOM 1570 N N . ARG A 1 191 ? 12.787 -11.937 -19.987 1.00 78.75 191 ARG A N 1
ATOM 1571 C CA . ARG A 1 191 ? 13.673 -12.995 -20.529 1.00 78.75 191 ARG A CA 1
ATOM 1572 C C . ARG A 1 191 ? 14.877 -13.322 -19.645 1.00 78.75 191 ARG A C 1
ATOM 1574 O O . ARG A 1 191 ? 15.617 -14.253 -19.955 1.00 78.75 191 ARG A O 1
ATOM 1581 N N . ARG A 1 192 ? 15.120 -12.536 -18.596 1.00 86.00 192 ARG A N 1
ATOM 1582 C CA . ARG A 1 192 ? 16.302 -12.678 -17.741 1.00 86.00 192 ARG A CA 1
ATOM 1583 C C . ARG A 1 192 ? 16.076 -13.829 -16.758 1.00 86.00 192 ARG A C 1
ATOM 1585 O O . ARG A 1 192 ? 15.111 -13.809 -16.002 1.00 86.00 192 ARG A O 1
ATOM 1592 N N . VAL A 1 193 ? 16.926 -14.854 -16.821 1.00 88.25 193 VAL A N 1
ATOM 1593 C CA . VAL A 1 193 ? 16.693 -16.137 -16.129 1.00 88.25 193 VAL A CA 1
ATOM 1594 C C . VAL A 1 193 ? 16.818 -16.016 -14.609 1.00 88.25 193 VAL A C 1
ATOM 1596 O O . VAL A 1 193 ? 16.057 -16.657 -13.897 1.00 88.25 193 VAL A O 1
ATOM 1599 N N . ASP A 1 194 ? 17.732 -15.180 -14.122 1.00 88.19 194 ASP A N 1
ATOM 1600 C CA . ASP A 1 194 ? 17.935 -14.899 -12.696 1.00 88.19 194 ASP A CA 1
ATOM 1601 C C . ASP A 1 194 ? 16.689 -14.274 -12.055 1.00 88.19 194 ASP A C 1
ATOM 1603 O O . ASP A 1 194 ? 16.143 -14.825 -11.105 1.00 88.19 194 ASP A O 1
ATOM 1607 N N . ILE A 1 195 ? 16.170 -13.194 -12.646 1.00 86.75 195 ILE A N 1
ATOM 1608 C CA . ILE A 1 195 ? 14.937 -12.539 -12.180 1.00 86.75 195 ILE A CA 1
ATOM 1609 C C . ILE A 1 195 ? 13.763 -13.514 -12.281 1.00 86.75 195 ILE A C 1
ATOM 1611 O O . ILE A 1 195 ? 12.963 -13.636 -11.359 1.00 86.75 195 ILE A O 1
ATOM 1615 N N . ARG A 1 196 ? 13.681 -14.267 -13.382 1.00 88.88 196 ARG A N 1
ATOM 1616 C CA . ARG A 1 196 ? 12.613 -15.243 -13.573 1.00 88.88 196 ARG A CA 1
ATOM 1617 C C . ARG A 1 196 ? 12.577 -16.310 -12.486 1.00 88.88 196 ARG A C 1
ATOM 1619 O O . ARG A 1 196 ? 11.500 -16.592 -11.977 1.00 88.88 196 ARG A O 1
ATOM 1626 N N . GLN A 1 197 ? 13.724 -16.875 -12.123 1.00 89.25 197 GLN A N 1
ATOM 1627 C CA . GLN A 1 197 ? 13.794 -17.883 -11.067 1.00 89.25 197 GLN A CA 1
ATOM 1628 C C . GLN A 1 197 ? 13.361 -17.326 -9.710 1.00 89.25 197 GLN A C 1
ATOM 1630 O O . GLN A 1 197 ? 12.702 -18.037 -8.960 1.00 89.25 197 GLN A O 1
ATOM 1635 N N . GLU A 1 198 ? 13.680 -16.067 -9.410 1.00 88.19 198 GLU A N 1
ATOM 1636 C CA . GLU A 1 198 ? 13.262 -15.419 -8.163 1.00 88.19 198 GLU A CA 1
ATOM 1637 C C . GLU A 1 198 ? 11.747 -15.233 -8.100 1.00 88.19 198 GLU A C 1
ATOM 1639 O O . GLU A 1 198 ? 11.116 -15.665 -7.138 1.00 88.19 198 GLU A O 1
ATOM 1644 N N . TRP A 1 199 ? 11.137 -14.696 -9.156 1.00 89.50 199 TRP A N 1
ATOM 1645 C CA . TRP A 1 199 ? 9.684 -14.514 -9.205 1.00 89.50 199 TRP A CA 1
ATOM 1646 C C . TRP A 1 199 ? 8.916 -15.845 -9.299 1.00 89.50 199 TRP A C 1
ATOM 1648 O O . TRP A 1 199 ? 7.837 -15.973 -8.730 1.00 89.50 199 TRP A O 1
ATOM 1658 N N . GLU A 1 200 ? 9.473 -16.875 -9.947 1.00 88.19 200 GLU A N 1
ATOM 1659 C CA . GLU A 1 200 ? 8.911 -18.241 -9.941 1.00 88.19 200 GLU A CA 1
ATOM 1660 C C . GLU A 1 200 ? 9.130 -18.975 -8.600 1.00 88.19 200 GLU A C 1
ATOM 1662 O O . GLU A 1 200 ? 8.489 -19.997 -8.319 1.00 88.19 200 GLU A O 1
ATOM 1667 N N . SER A 1 201 ? 10.035 -18.476 -7.752 1.00 90.38 201 SER A N 1
ATOM 1668 C CA . SER A 1 201 ? 1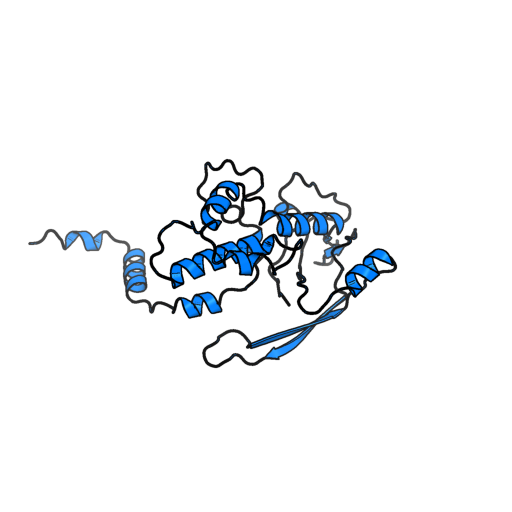0.279 -19.037 -6.422 1.00 90.38 201 SER A CA 1
ATOM 1669 C C . SER A 1 201 ? 9.235 -18.626 -5.391 1.00 90.38 201 SER A C 1
ATOM 1671 O O . SER A 1 201 ? 9.188 -19.277 -4.349 1.00 90.38 201 SER A O 1
ATOM 1673 N N . LEU A 1 202 ? 8.362 -17.658 -5.710 1.00 87.56 202 LEU A N 1
ATOM 1674 C CA . LEU A 1 202 ? 7.288 -17.214 -4.825 1.00 87.56 202 LEU A CA 1
ATOM 1675 C C . LEU A 1 202 ? 6.425 -18.393 -4.353 1.00 87.56 202 LEU A C 1
ATOM 1677 O O . LEU A 1 202 ? 6.119 -19.341 -5.096 1.00 87.56 202 LEU A O 1
ATOM 1681 N N . ARG A 1 203 ? 6.074 -18.363 -3.072 1.00 86.81 203 ARG A N 1
ATOM 1682 C CA . ARG A 1 203 ? 5.324 -19.395 -2.361 1.00 86.81 203 ARG A CA 1
ATOM 1683 C C . ARG A 1 203 ? 4.070 -18.815 -1.733 1.00 86.81 203 ARG A C 1
ATOM 1685 O O . ARG A 1 203 ? 3.865 -17.614 -1.610 1.00 86.81 203 ARG A O 1
ATOM 1692 N N . LYS A 1 204 ? 3.194 -19.729 -1.323 1.00 84.12 204 LYS A N 1
ATOM 1693 C CA . LYS A 1 204 ? 2.036 -19.376 -0.510 1.00 84.12 204 LYS A CA 1
ATOM 1694 C C . LYS A 1 204 ? 2.533 -18.699 0.772 1.00 84.12 204 LYS A C 1
ATOM 1696 O O . LYS A 1 204 ? 3.403 -19.267 1.425 1.00 84.12 204 LYS A O 1
ATOM 1701 N N . HIS A 1 205 ? 1.900 -17.584 1.134 1.00 81.81 205 HIS A N 1
ATOM 1702 C CA . HIS A 1 205 ? 2.241 -16.715 2.270 1.00 81.81 205 HIS A CA 1
ATOM 1703 C C . HIS A 1 205 ? 3.366 -15.705 2.017 1.00 81.81 205 HIS A C 1
ATOM 1705 O O . HIS A 1 205 ? 3.613 -14.888 2.901 1.00 81.81 205 HIS A O 1
ATOM 1711 N N . ASP A 1 206 ? 3.979 -15.698 0.830 1.00 82.06 206 ASP A N 1
ATOM 1712 C CA . ASP A 1 206 ? 4.805 -14.563 0.422 1.00 82.06 206 ASP A CA 1
ATOM 1713 C C . ASP A 1 206 ? 3.897 -13.363 0.147 1.00 82.06 206 ASP A C 1
ATOM 1715 O O . ASP A 1 206 ? 2.831 -13.497 -0.458 1.00 82.06 206 ASP A O 1
ATOM 1719 N N . VAL A 1 207 ? 4.322 -12.192 0.607 1.00 80.19 207 VAL A N 1
ATOM 1720 C CA . VAL A 1 207 ? 3.544 -10.957 0.531 1.00 80.19 207 VAL A CA 1
ATOM 1721 C C . VAL A 1 207 ? 4.052 -10.131 -0.639 1.00 80.19 207 VAL A C 1
ATOM 1723 O O . VAL A 1 207 ? 5.256 -9.978 -0.835 1.00 80.19 207 VAL A O 1
ATOM 1726 N N . CYS A 1 208 ? 3.131 -9.580 -1.420 1.00 83.69 208 CYS A N 1
ATOM 1727 C CA . CYS A 1 208 ? 3.441 -8.670 -2.514 1.00 83.69 208 CYS A CA 1
ATOM 1728 C C . CYS A 1 208 ? 2.637 -7.380 -2.354 1.00 83.69 208 CYS A C 1
ATOM 1730 O O . CYS A 1 208 ? 1.471 -7.402 -1.961 1.00 83.69 208 CYS A O 1
ATOM 1732 N N . PHE A 1 209 ? 3.251 -6.254 -2.711 1.00 83.69 209 PHE A N 1
ATOM 1733 C CA . PHE A 1 209 ? 2.583 -4.959 -2.705 1.00 83.69 209 PHE A CA 1
ATOM 1734 C C . PHE A 1 209 ? 2.112 -4.599 -4.109 1.00 83.69 209 PHE A C 1
ATOM 1736 O O . PHE A 1 209 ? 2.905 -4.528 -5.050 1.00 83.69 209 PHE A O 1
ATOM 1743 N N . LEU A 1 210 ? 0.813 -4.333 -4.241 1.00 86.44 210 LEU A N 1
ATOM 1744 C CA . LEU A 1 210 ? 0.267 -3.697 -5.429 1.00 86.44 210 LEU A CA 1
ATOM 1745 C C . LEU A 1 210 ? 0.436 -2.183 -5.297 1.00 86.44 210 LEU A C 1
ATOM 1747 O O . LEU A 1 210 ? -0.119 -1.573 -4.385 1.00 86.44 210 LEU A O 1
ATOM 1751 N N . VAL A 1 211 ? 1.195 -1.586 -6.214 1.00 85.75 211 VAL A N 1
ATOM 1752 C CA . VAL A 1 211 ? 1.508 -0.155 -6.184 1.00 85.75 211 VAL A CA 1
ATOM 1753 C C . VAL A 1 211 ? 0.981 0.515 -7.443 1.00 85.75 211 VAL A C 1
ATOM 1755 O O . VAL A 1 211 ? 1.404 0.202 -8.556 1.00 85.75 211 VAL A O 1
ATOM 1758 N N . THR A 1 212 ? 0.102 1.495 -7.258 1.00 86.25 212 THR A N 1
ATOM 1759 C CA . THR A 1 212 ? -0.329 2.398 -8.326 1.00 86.25 212 THR A CA 1
ATOM 1760 C C . THR A 1 212 ? 0.422 3.711 -8.176 1.00 86.25 212 THR A C 1
ATOM 1762 O O . THR A 1 212 ? 0.386 4.329 -7.117 1.00 86.25 212 THR A O 1
ATOM 1765 N N . CYS A 1 213 ? 1.081 4.181 -9.234 1.00 86.38 213 CYS A N 1
ATOM 1766 C CA . CYS A 1 213 ? 1.731 5.489 -9.220 1.00 86.38 213 CYS A CA 1
ATOM 1767 C C . CYS A 1 213 ? 1.362 6.335 -10.441 1.00 86.38 213 CYS A C 1
ATOM 1769 O O . CYS A 1 213 ? 1.210 5.839 -11.564 1.00 86.38 213 CYS A O 1
ATOM 1771 N N . ARG A 1 214 ? 1.285 7.646 -10.226 1.00 84.44 214 ARG A N 1
ATOM 1772 C CA . ARG A 1 214 ? 1.197 8.666 -11.268 1.00 84.44 214 ARG A CA 1
ATOM 1773 C C . ARG A 1 214 ? 2.382 9.606 -11.131 1.00 84.44 214 ARG A C 1
ATOM 1775 O O . ARG A 1 214 ? 2.701 10.074 -10.043 1.00 84.44 214 ARG A O 1
ATOM 1782 N N . SER A 1 215 ? 3.023 9.916 -12.250 1.00 83.69 215 SER A N 1
ATOM 1783 C CA . SER A 1 215 ? 4.033 10.968 -12.280 1.00 83.69 215 SER A CA 1
ATOM 1784 C C . SER A 1 215 ? 3.524 12.188 -13.020 1.00 83.69 215 SER A C 1
ATOM 1786 O O . SER A 1 215 ? 2.728 12.104 -13.955 1.00 83.69 215 SER A O 1
ATOM 1788 N N . THR A 1 216 ? 3.997 13.342 -12.574 1.00 82.31 216 THR A N 1
ATOM 1789 C CA . THR A 1 216 ? 3.735 14.647 -13.176 1.00 82.31 216 THR A CA 1
ATOM 1790 C C . THR A 1 216 ? 4.783 15.011 -14.230 1.00 82.31 216 THR A C 1
ATOM 1792 O O . THR A 1 216 ? 4.523 15.877 -15.066 1.00 82.31 216 THR A O 1
ATOM 1795 N N . GLN A 1 217 ? 5.943 14.345 -14.212 1.00 85.38 217 GLN A N 1
ATOM 1796 C CA . GLN A 1 217 ? 7.112 14.687 -15.020 1.00 85.38 217 GLN A CA 1
ATOM 1797 C C . GLN A 1 217 ? 7.037 14.091 -16.434 1.00 85.38 217 GLN A C 1
ATOM 1799 O O . GLN A 1 217 ? 6.595 12.950 -16.584 1.00 85.38 217 GLN A O 1
ATOM 1804 N N . PRO A 1 218 ? 7.491 14.816 -17.475 1.00 87.19 218 PRO A N 1
ATOM 1805 C CA . PRO A 1 218 ? 7.515 14.298 -18.840 1.00 87.19 218 PRO A CA 1
ATOM 1806 C C . PRO A 1 218 ? 8.560 13.187 -19.023 1.00 87.19 218 PRO A C 1
ATOM 1808 O O . PRO A 1 218 ? 9.494 13.032 -18.230 1.00 87.19 218 PRO A O 1
ATOM 1811 N N . VAL A 1 219 ? 8.403 12.431 -20.110 1.00 88.31 219 VAL A N 1
ATOM 1812 C CA . VAL A 1 219 ? 9.323 11.360 -20.516 1.00 88.31 219 VAL A CA 1
ATOM 1813 C C . VAL A 1 219 ? 10.754 11.893 -20.637 1.00 88.31 219 VAL A C 1
ATOM 1815 O O . VAL A 1 219 ? 11.004 12.913 -21.273 1.00 88.31 219 VAL A O 1
ATOM 1818 N N . GLY A 1 220 ? 11.708 11.182 -20.033 1.00 84.31 220 GLY A N 1
ATOM 1819 C CA . GLY A 1 220 ? 13.132 11.526 -20.067 1.00 84.31 220 GLY A CA 1
ATOM 1820 C C . GLY A 1 220 ? 13.633 12.380 -18.897 1.00 84.31 220 GLY A C 1
ATOM 1821 O O . GLY A 1 220 ? 14.850 12.528 -18.752 1.00 84.31 220 GLY A O 1
ATOM 1822 N N . THR A 1 221 ? 12.755 12.889 -18.025 1.00 87.69 221 THR A N 1
ATOM 1823 C CA . THR A 1 221 ? 13.185 13.591 -16.806 1.00 87.69 221 THR A CA 1
ATOM 1824 C C . THR A 1 221 ? 13.906 12.631 -15.857 1.00 87.69 221 THR A C 1
ATOM 1826 O O . THR A 1 221 ? 13.454 11.510 -15.610 1.00 87.69 221 THR A O 1
ATOM 1829 N N . LYS A 1 222 ? 15.047 13.068 -15.314 1.00 87.25 222 LYS A N 1
ATOM 1830 C CA . LYS A 1 222 ? 15.792 12.314 -14.300 1.00 87.25 222 LYS A CA 1
ATOM 1831 C C . LYS A 1 222 ? 15.228 12.605 -12.911 1.00 87.25 222 LYS A C 1
ATOM 1833 O O . LYS A 1 222 ? 15.065 13.771 -12.562 1.00 87.25 222 LYS A O 1
ATOM 1838 N N . TYR A 1 223 ? 14.993 11.551 -12.138 1.00 86.69 223 TYR A N 1
ATOM 1839 C CA . TYR A 1 223 ? 14.659 11.660 -10.722 1.00 86.69 223 TYR A CA 1
ATOM 1840 C C . TYR A 1 223 ? 15.901 11.961 -9.888 1.00 86.69 223 TYR A C 1
ATOM 1842 O O . TYR A 1 223 ? 16.998 11.495 -10.208 1.00 86.69 223 TYR A O 1
ATOM 1850 N N . ASP A 1 224 ? 15.715 12.752 -8.840 1.00 86.19 224 ASP A N 1
ATOM 1851 C CA . ASP A 1 224 ? 16.757 13.157 -7.906 1.00 86.19 224 ASP A CA 1
ATOM 1852 C C . ASP A 1 224 ? 16.436 12.592 -6.523 1.00 86.19 224 ASP A C 1
ATOM 1854 O O . ASP A 1 224 ? 15.460 12.997 -5.900 1.00 86.19 224 ASP A O 1
ATOM 1858 N N . VAL A 1 225 ? 17.267 11.672 -6.035 1.00 81.44 225 VAL A N 1
ATOM 1859 C CA . VAL A 1 225 ? 17.083 10.998 -4.735 1.00 81.44 225 VAL A CA 1
ATOM 1860 C C . VAL A 1 225 ? 17.147 11.990 -3.566 1.00 81.44 225 VAL A C 1
ATOM 1862 O O . VAL A 1 225 ? 16.632 11.728 -2.491 1.00 81.44 225 VAL A O 1
ATOM 1865 N N . ARG A 1 226 ? 17.757 13.166 -3.762 1.00 82.19 226 ARG A N 1
ATOM 1866 C CA . ARG A 1 226 ? 17.871 14.190 -2.711 1.00 82.19 226 ARG A CA 1
ATOM 1867 C C . ARG A 1 226 ? 16.606 15.019 -2.530 1.00 82.19 226 ARG A C 1
ATOM 1869 O O . ARG A 1 226 ? 16.511 15.770 -1.563 1.00 82.19 226 ARG A O 1
ATOM 1876 N N . LYS A 1 227 ? 15.687 14.971 -3.494 1.00 83.88 227 LYS A N 1
ATOM 1877 C CA . LYS A 1 227 ? 14.412 15.683 -3.408 1.00 83.88 227 LYS A CA 1
ATOM 1878 C C . LYS A 1 227 ? 13.360 14.758 -2.804 1.00 83.88 227 LYS A C 1
ATOM 1880 O O . LYS A 1 227 ? 13.413 13.562 -3.085 1.00 83.88 227 LYS A O 1
ATOM 1885 N N . PRO A 1 228 ? 12.375 15.299 -2.066 1.00 82.06 228 PRO A N 1
ATOM 1886 C CA . PRO A 1 228 ? 11.295 14.495 -1.511 1.00 82.06 228 PRO A CA 1
ATOM 1887 C C . PRO A 1 228 ? 10.658 13.605 -2.583 1.00 82.06 228 PRO A C 1
ATOM 1889 O O . PRO A 1 228 ? 10.314 14.075 -3.674 1.00 82.06 228 PRO A O 1
ATOM 1892 N N . PHE A 1 229 ? 10.520 12.314 -2.283 1.00 83.44 229 PHE A N 1
ATOM 1893 C CA . PHE A 1 229 ? 9.962 11.330 -3.209 1.00 83.44 229 PHE A CA 1
ATOM 1894 C C . PHE A 1 229 ? 8.549 11.727 -3.674 1.00 83.44 229 PHE A C 1
ATOM 1896 O O . PHE A 1 229 ? 8.262 11.740 -4.874 1.00 83.44 229 PHE A O 1
ATOM 1903 N N . LYS A 1 230 ? 7.706 12.169 -2.732 1.00 80.88 230 LYS A N 1
ATOM 1904 C CA . LYS A 1 230 ? 6.301 12.559 -2.946 1.00 80.88 230 LYS A CA 1
ATOM 1905 C C . LYS A 1 230 ? 6.106 13.687 -3.967 1.00 80.88 230 LYS A C 1
ATOM 1907 O O . LYS A 1 230 ? 5.089 13.727 -4.661 1.00 80.88 230 LYS A O 1
ATOM 1912 N N . ASP A 1 231 ? 7.083 14.583 -4.094 1.00 83.19 231 ASP A N 1
ATOM 1913 C CA . ASP A 1 231 ? 7.034 15.689 -5.059 1.00 83.19 231 ASP A CA 1
ATOM 1914 C C . ASP A 1 231 ? 7.310 15.214 -6.494 1.00 83.19 231 ASP A C 1
ATOM 1916 O O . ASP A 1 231 ? 6.922 15.860 -7.472 1.00 83.19 231 ASP A O 1
ATOM 1920 N N . GLN A 1 232 ? 8.001 14.082 -6.634 1.00 86.31 232 GLN A N 1
ATOM 1921 C CA . GLN A 1 232 ? 8.455 13.544 -7.912 1.00 86.31 232 GLN A CA 1
ATOM 1922 C C . GLN A 1 232 ? 7.540 12.438 -8.441 1.00 86.31 232 GLN A C 1
ATOM 1924 O O . GLN A 1 232 ? 7.260 12.376 -9.647 1.00 86.31 232 GLN A O 1
ATOM 1929 N N . ILE A 1 233 ? 7.089 11.558 -7.547 1.00 86.81 233 ILE A N 1
ATOM 1930 C CA . ILE A 1 233 ? 6.254 10.400 -7.849 1.00 86.81 233 ILE A CA 1
ATOM 1931 C C . ILE A 1 233 ? 5.106 10.381 -6.843 1.00 86.81 233 ILE A C 1
ATOM 1933 O O . ILE A 1 233 ? 5.315 10.304 -5.637 1.00 86.81 233 ILE A O 1
ATOM 1937 N N . GLN A 1 234 ? 3.877 10.442 -7.352 1.00 84.06 234 GLN A N 1
ATOM 1938 C CA . GLN A 1 234 ? 2.682 10.319 -6.528 1.00 84.06 234 GLN A CA 1
ATOM 1939 C C . GLN A 1 234 ? 2.254 8.858 -6.536 1.00 84.06 234 GLN A C 1
ATOM 1941 O O . GLN A 1 234 ? 1.798 8.341 -7.560 1.00 84.06 234 GLN A O 1
ATOM 1946 N N . VAL A 1 235 ? 2.417 8.185 -5.404 1.00 81.12 235 VAL A N 1
ATOM 1947 C CA . VAL A 1 235 ? 1.767 6.896 -5.167 1.00 81.12 235 VAL A CA 1
ATOM 1948 C C . VAL A 1 235 ? 0.288 7.184 -4.899 1.00 81.12 235 VAL A C 1
ATOM 1950 O O . VAL A 1 235 ? -0.048 8.208 -4.315 1.00 81.12 235 VAL A O 1
ATOM 1953 N N . ILE A 1 236 ? -0.600 6.368 -5.456 1.00 72.12 236 ILE A N 1
ATOM 1954 C CA . ILE A 1 236 ? -2.044 6.484 -5.250 1.00 72.12 236 ILE A CA 1
ATOM 1955 C C . ILE A 1 236 ? -2.460 5.376 -4.295 1.00 72.12 236 ILE A C 1
ATOM 1957 O O . ILE A 1 236 ? -2.040 4.230 -4.498 1.00 72.12 236 ILE A O 1
ATOM 1961 N N . PRO A 1 237 ? -3.337 5.673 -3.322 1.00 55.09 237 PRO A N 1
ATOM 1962 C CA . PRO A 1 237 ? -3.780 4.685 -2.364 1.00 55.09 237 PRO A CA 1
ATOM 1963 C C . PRO A 1 237 ? -4.812 3.771 -3.030 1.00 55.09 237 PRO A C 1
ATOM 1965 O O . PRO A 1 237 ? -6.017 3.956 -2.909 1.00 55.09 237 PRO A O 1
ATOM 1968 N N . GLU A 1 238 ? -4.317 2.770 -3.747 1.00 50.06 238 GLU A N 1
ATOM 1969 C CA . GLU A 1 238 ? -5.057 1.573 -4.157 1.00 50.06 238 GLU A CA 1
ATOM 1970 C C . GLU A 1 238 ? -4.284 0.326 -3.706 1.00 50.06 238 GLU A C 1
ATOM 1972 O O . GLU A 1 238 ? -4.199 -0.674 -4.416 1.00 50.06 238 GLU A O 1
ATOM 1977 N N . PHE A 1 239 ? -3.684 0.393 -2.512 1.00 45.22 239 PHE A N 1
ATOM 1978 C CA . PHE A 1 239 ? -3.066 -0.767 -1.882 1.00 45.22 239 PHE A CA 1
ATOM 1979 C C . PHE A 1 239 ? -4.157 -1.788 -1.565 1.00 45.22 239 PHE A C 1
ATOM 1981 O O . PHE A 1 239 ? -4.857 -1.689 -0.559 1.00 45.22 239 PHE A O 1
ATOM 1988 N N . VAL A 1 240 ? -4.302 -2.771 -2.446 1.00 44.12 240 VAL A N 1
ATOM 1989 C CA . VAL A 1 240 ? -4.962 -4.027 -2.121 1.00 44.12 240 VAL A CA 1
ATOM 1990 C C . VAL A 1 240 ? -3.849 -5.015 -1.812 1.00 44.12 240 VAL A C 1
ATOM 1992 O O . VAL A 1 240 ? -3.094 -5.409 -2.700 1.00 44.12 240 VAL A O 1
ATOM 1995 N N . THR A 1 241 ? -3.696 -5.348 -0.537 1.00 42.03 241 THR A N 1
ATOM 1996 C CA . THR A 1 241 ? -2.813 -6.425 -0.092 1.00 42.03 241 THR A CA 1
ATOM 1997 C C . THR A 1 241 ? -3.513 -7.765 -0.319 1.00 42.03 241 THR A C 1
ATOM 1999 O O . THR A 1 241 ? -4.689 -7.915 0.021 1.00 42.03 241 THR A O 1
ATOM 2002 N N . PHE A 1 242 ? -2.805 -8.707 -0.945 1.00 42.47 242 PHE A N 1
ATOM 2003 C CA . PHE A 1 242 ? -3.261 -10.070 -1.240 1.00 42.47 242 PHE A CA 1
ATOM 2004 C C . PHE A 1 242 ? -2.375 -11.098 -0.553 1.00 42.47 242 PHE A C 1
ATOM 2006 O O . PHE A 1 242 ? -1.151 -10.848 -0.490 1.00 42.47 242 PHE A O 1
#